Protein AF-A0A1Y1JZK0-F1 (afdb_monomer_lite)

pLDDT: mean 84.4, std 17.14, range [18.91, 97.0]

Radius of gyration: 18.71 Å; chains: 1; bounding box: 48×44×47 Å

Organism: Photinus pyralis (NCBI:txid7054)

Structure (mmCIF, N/CA/C/O backbone):
data_AF-A0A1Y1JZK0-F1
#
_entry.id   AF-A0A1Y1JZK0-F1
#
loop_
_atom_site.group_PDB
_atom_site.id
_atom_site.type_symbol
_atom_site.label_atom_id
_atom_site.label_alt_id
_atom_site.label_comp_id
_atom_site.label_asym_id
_atom_site.label_entity_id
_atom_site.label_seq_id
_atom_site.pdbx_PDB_ins_code
_atom_site.Cartn_x
_atom_site.Cartn_y
_atom_site.Cartn_z
_atom_site.occupancy
_atom_site.B_iso_or_equiv
_atom_site.auth_seq_id
_atom_site.auth_comp_id
_atom_site.auth_asym_id
_atom_site.auth_atom_id
_atom_site.pdbx_PDB_model_num
ATOM 1 N N . PHE A 1 1 ? 11.845 0.148 -4.543 1.00 76.25 1 PHE A N 1
ATOM 2 C CA . PHE A 1 1 ? 12.096 -1.305 -4.451 1.00 76.25 1 PHE A CA 1
ATOM 3 C C . PHE A 1 1 ? 10.910 -2.129 -4.949 1.00 76.25 1 PHE A C 1
ATOM 5 O O . PHE A 1 1 ? 11.073 -3.327 -5.112 1.00 76.25 1 PHE A O 1
ATOM 12 N N . VAL A 1 2 ? 9.785 -1.501 -5.311 1.00 90.44 2 VAL A N 1
ATOM 13 C CA . VAL A 1 2 ? 8.654 -2.137 -6.002 1.00 90.44 2 VAL A CA 1
ATOM 14 C C . VAL A 1 2 ? 8.219 -1.228 -7.158 1.00 90.44 2 VAL A C 1
ATOM 16 O O . VAL A 1 2 ? 8.385 -0.010 -7.043 1.00 90.44 2 VAL A O 1
ATOM 19 N N . ILE A 1 3 ? 7.723 -1.803 -8.253 1.00 91.50 3 ILE A N 1
ATOM 20 C CA . ILE A 1 3 ? 6.931 -1.103 -9.279 1.00 91.50 3 ILE A CA 1
ATOM 21 C C . ILE A 1 3 ? 5.457 -1.352 -8.970 1.00 91.50 3 ILE A C 1
ATOM 23 O O . ILE A 1 3 ? 5.087 -2.492 -8.696 1.00 91.50 3 ILE A O 1
ATOM 27 N N . TYR A 1 4 ? 4.630 -0.310 -9.013 1.00 92.75 4 TYR A N 1
ATOM 28 C CA . TYR A 1 4 ? 3.180 -0.468 -8.968 1.00 92.75 4 TYR A CA 1
ATOM 29 C C . TYR A 1 4 ? 2.629 -0.348 -10.386 1.00 92.75 4 TYR A C 1
ATOM 31 O O . TYR A 1 4 ? 2.830 0.684 -11.021 1.00 92.75 4 TYR A O 1
ATOM 39 N N . ASP A 1 5 ? 1.981 -1.403 -10.872 1.00 92.69 5 ASP A N 1
ATOM 40 C CA . ASP A 1 5 ? 1.366 -1.466 -12.202 1.00 92.69 5 ASP A CA 1
ATOM 41 C C . ASP A 1 5 ? -0.038 -2.094 -12.101 1.00 92.69 5 ASP A C 1
ATOM 43 O O . ASP A 1 5 ? -0.354 -2.782 -11.124 1.00 92.69 5 ASP A O 1
ATOM 47 N N . ASP A 1 6 ? -0.881 -1.842 -13.099 1.00 92.56 6 ASP A N 1
ATOM 48 C CA . ASP A 1 6 ? -2.230 -2.396 -13.239 1.00 92.56 6 ASP A CA 1
ATOM 49 C C . ASP A 1 6 ? -2.271 -3.670 -14.105 1.00 92.56 6 ASP A C 1
ATOM 51 O O . ASP A 1 6 ? -3.347 -4.157 -14.456 1.00 92.56 6 ASP A O 1
ATOM 55 N N . ASP A 1 7 ? -1.102 -4.245 -14.416 1.00 94.94 7 ASP A N 1
ATOM 56 C CA . ASP A 1 7 ? -0.980 -5.475 -15.197 1.00 94.94 7 ASP A CA 1
ATOM 57 C C . ASP A 1 7 ? -1.776 -6.634 -14.567 1.00 94.94 7 ASP A C 1
ATOM 59 O O . ASP A 1 7 ? -1.660 -6.942 -13.376 1.00 94.94 7 ASP A O 1
ATOM 63 N N . SER A 1 8 ? -2.535 -7.340 -15.408 1.00 95.94 8 SER A N 1
ATOM 64 C CA . SER A 1 8 ? -3.376 -8.483 -15.024 1.00 95.94 8 SER A CA 1
ATOM 65 C C . SER A 1 8 ? -2.648 -9.610 -14.273 1.00 95.94 8 SER A C 1
ATOM 67 O O . SER A 1 8 ? -3.285 -10.401 -13.580 1.00 95.94 8 SER A O 1
ATOM 69 N N . LYS A 1 9 ? -1.315 -9.705 -14.379 1.00 96.00 9 LYS A N 1
ATOM 70 C CA . LYS A 1 9 ? -0.494 -10.675 -13.637 1.00 96.00 9 LYS A CA 1
ATOM 71 C C . LYS A 1 9 ? -0.377 -10.347 -12.147 1.00 96.00 9 LYS A C 1
ATOM 73 O O . LYS A 1 9 ? -0.130 -11.255 -11.349 1.00 96.00 9 LYS A O 1
ATOM 78 N N . VAL A 1 10 ? -0.521 -9.071 -11.779 1.00 95.94 10 VAL A N 1
ATOM 79 C CA . VAL A 1 10 ? -0.380 -8.577 -10.399 1.00 95.94 10 VAL A CA 1
ATOM 80 C C . VAL A 1 10 ? -1.671 -7.986 -9.837 1.00 95.94 10 VAL A C 1
ATOM 82 O O . VAL A 1 10 ? -1.823 -7.953 -8.615 1.00 95.94 10 VAL A O 1
ATOM 85 N N . LEU A 1 11 ? -2.602 -7.568 -10.698 1.00 96.50 11 LEU A N 1
ATOM 86 C CA . LEU A 1 11 ? -3.903 -7.023 -10.329 1.00 96.50 11 LEU A CA 1
ATOM 87 C C . LEU A 1 11 ? -5.015 -7.683 -11.143 1.00 96.50 11 LEU A C 1
ATOM 89 O O . LEU A 1 11 ? -5.137 -7.453 -12.341 1.00 96.50 11 LEU A O 1
ATOM 93 N N . TYR A 1 12 ? -5.861 -8.478 -10.499 1.00 97.00 12 TYR A N 1
ATOM 94 C CA . TYR A 1 12 ? -6.975 -9.131 -11.187 1.00 97.00 12 TYR A CA 1
ATOM 95 C C . TYR A 1 12 ? -8.127 -9.430 -10.238 1.00 97.00 12 TYR A C 1
ATOM 97 O O . TYR A 1 12 ? -7.959 -9.478 -9.020 1.00 97.00 12 TYR A O 1
ATOM 105 N N . THR A 1 13 ? -9.311 -9.642 -10.799 1.00 96.56 13 THR A N 1
ATOM 106 C CA . THR A 1 13 ? -10.464 -10.148 -10.057 1.00 96.56 13 THR A CA 1
ATOM 107 C C . THR A 1 13 ? -10.661 -11.630 -10.345 1.00 96.56 13 THR A C 1
ATOM 109 O O . THR A 1 13 ? -10.523 -12.087 -11.478 1.00 96.56 13 THR A O 1
ATOM 112 N N . GLU A 1 14 ? -10.986 -12.392 -9.308 1.00 96.06 14 GLU A N 1
ATOM 113 C CA . GLU A 1 14 ? -11.377 -13.795 -9.410 1.00 96.06 14 GLU A CA 1
ATOM 114 C C . GLU A 1 14 ? -12.646 -13.989 -8.570 1.00 96.06 14 GLU A C 1
ATOM 116 O O . GLU A 1 14 ? -12.649 -13.817 -7.348 1.00 96.06 14 GLU A O 1
ATOM 121 N N . GLY A 1 15 ? -13.768 -14.260 -9.243 1.00 95.25 15 GLY A N 1
ATOM 122 C CA . GLY A 1 15 ? -15.089 -14.215 -8.613 1.00 95.25 15 GLY A CA 1
ATOM 123 C C . GLY A 1 15 ? -15.391 -12.832 -8.021 1.00 95.25 15 GLY A C 1
ATOM 124 O O . GLY A 1 15 ? -15.291 -11.819 -8.708 1.00 95.25 15 GLY A O 1
ATOM 125 N N . GLU A 1 16 ? -15.747 -12.792 -6.736 1.00 94.12 16 GLU A N 1
ATOM 126 C CA . GLU A 1 16 ? -16.028 -11.555 -5.984 1.00 94.12 16 GLU A CA 1
ATOM 127 C C . GLU A 1 16 ? -14.787 -10.974 -5.282 1.00 94.12 16 GLU A C 1
ATOM 129 O O . GLU A 1 16 ? -14.898 -10.048 -4.478 1.00 94.12 16 GLU A O 1
ATOM 134 N N . THR A 1 17 ? -13.598 -11.531 -5.536 1.00 94.31 17 THR A N 1
ATOM 135 C CA . THR A 1 17 ? -12.366 -11.142 -4.840 1.00 94.31 17 THR A CA 1
ATOM 136 C C . THR A 1 17 ? -11.437 -10.377 -5.768 1.00 94.31 17 THR A C 1
ATOM 138 O O . THR A 1 17 ? -11.173 -10.787 -6.896 1.00 94.31 17 THR A O 1
ATOM 141 N N . LEU A 1 18 ? -10.911 -9.260 -5.271 1.00 95.50 18 LEU A N 1
ATOM 142 C CA . LEU A 1 18 ? -9.832 -8.518 -5.905 1.00 95.50 18 LEU A CA 1
ATOM 143 C C . LEU A 1 18 ? -8.489 -9.012 -5.368 1.00 95.50 18 LEU A C 1
ATOM 145 O O . LEU A 1 18 ? -8.256 -9.011 -4.158 1.00 95.50 18 LEU A O 1
ATOM 149 N N . HIS A 1 19 ? -7.601 -9.405 -6.269 1.00 95.75 19 HIS A N 1
ATOM 150 C CA . HIS A 1 19 ? -6.281 -9.920 -5.954 1.00 95.75 19 HIS A CA 1
ATOM 151 C C . HIS A 1 19 ? -5.213 -8.888 -6.301 1.00 95.75 19 HIS A C 1
ATOM 153 O O . HIS A 1 19 ? -5.092 -8.463 -7.447 1.00 95.75 19 HIS A O 1
ATOM 159 N N . ILE A 1 20 ? -4.409 -8.535 -5.297 1.00 95.19 20 ILE A N 1
ATOM 160 C CA . ILE A 1 20 ? -3.126 -7.854 -5.469 1.00 95.19 20 ILE A CA 1
ATOM 161 C C . ILE A 1 20 ? -2.049 -8.888 -5.164 1.00 95.19 20 ILE A C 1
ATOM 163 O O . ILE A 1 20 ? -1.873 -9.293 -4.012 1.00 95.19 20 ILE A O 1
ATOM 167 N N . ARG A 1 21 ? -1.353 -9.350 -6.201 1.00 93.81 21 ARG A N 1
ATOM 168 C CA . ARG A 1 21 ? -0.362 -10.421 -6.110 1.00 93.81 21 ARG A CA 1
ATOM 169 C C . ARG A 1 21 ? 1.000 -9.912 -6.578 1.00 93.81 21 ARG A C 1
ATOM 171 O O . ARG A 1 21 ? 1.222 -9.835 -7.781 1.00 93.81 21 ARG A O 1
ATOM 178 N N . PRO A 1 22 ? 1.926 -9.592 -5.658 1.00 93.19 22 PRO A N 1
ATOM 179 C CA . PRO A 1 22 ? 3.293 -9.254 -6.030 1.00 93.19 22 PRO A CA 1
ATOM 180 C C . PRO A 1 22 ? 3.951 -10.399 -6.811 1.00 93.19 22 PRO A C 1
ATOM 182 O O . PRO A 1 22 ? 3.785 -11.569 -6.459 1.00 93.19 22 PRO A O 1
ATOM 185 N N . GLN A 1 23 ? 4.696 -10.054 -7.854 1.00 94.56 23 GLN A N 1
ATOM 186 C CA . GLN A 1 23 ? 5.432 -10.975 -8.720 1.00 94.56 23 GLN A CA 1
ATOM 187 C C . GLN A 1 23 ? 6.833 -10.432 -8.986 1.00 94.56 23 GLN A C 1
ATOM 189 O O . GLN A 1 23 ? 7.096 -9.240 -8.793 1.00 94.56 23 GLN A O 1
ATOM 194 N N . LEU A 1 24 ? 7.739 -11.285 -9.464 1.00 94.62 24 LEU A N 1
ATOM 195 C CA . LEU A 1 24 ? 9.016 -10.796 -9.969 1.00 94.62 24 LEU A CA 1
ATOM 196 C C . LEU A 1 24 ? 8.769 -9.922 -11.201 1.00 94.62 24 LEU A C 1
ATOM 198 O O . LEU A 1 24 ? 7.971 -10.252 -12.077 1.00 94.62 24 LEU A O 1
ATOM 202 N N . THR A 1 25 ? 9.487 -8.809 -11.295 1.00 94.88 25 THR A N 1
ATOM 203 C CA . THR A 1 25 ? 9.410 -7.893 -12.443 1.00 94.88 25 THR A CA 1
ATOM 204 C C . THR A 1 25 ? 9.744 -8.605 -13.754 1.00 94.88 25 THR A C 1
ATOM 206 O O . THR A 1 25 ? 9.179 -8.282 -14.796 1.00 94.88 25 THR A O 1
ATOM 209 N N . GLU A 1 26 ? 10.603 -9.625 -13.718 1.00 95.31 26 GLU A N 1
ATOM 210 C CA . GLU A 1 26 ? 10.906 -10.456 -14.886 1.00 95.31 26 GLU A CA 1
ATOM 211 C C . GLU A 1 26 ? 9.723 -11.320 -15.347 1.00 95.31 26 GLU A C 1
ATOM 213 O O . GLU A 1 26 ? 9.576 -11.560 -16.544 1.00 95.31 26 GLU A O 1
ATOM 218 N N . ASP A 1 27 ? 8.833 -11.727 -14.441 1.00 95.88 27 ASP A N 1
ATOM 219 C CA . ASP A 1 27 ? 7.622 -12.479 -14.795 1.00 95.88 27 ASP A CA 1
ATOM 220 C C . ASP A 1 27 ? 6.557 -11.562 -15.419 1.00 95.88 27 ASP A C 1
ATOM 222 O O . ASP A 1 27 ? 5.745 -11.990 -16.250 1.00 95.88 27 ASP A O 1
ATOM 226 N N . VAL A 1 28 ? 6.576 -10.274 -15.059 1.00 95.38 28 VAL A N 1
ATOM 227 C CA . VAL A 1 28 ? 5.656 -9.261 -15.592 1.00 95.38 28 VAL A CA 1
ATOM 228 C C . VAL A 1 28 ? 6.144 -8.721 -16.936 1.00 95.38 28 VAL A C 1
ATOM 230 O O . VAL A 1 28 ? 5.457 -8.900 -17.942 1.00 95.38 28 VAL A O 1
ATOM 233 N N . TYR A 1 29 ? 7.349 -8.151 -16.978 1.00 94.31 29 TYR A N 1
ATOM 234 C CA . TYR A 1 29 ? 7.900 -7.453 -18.148 1.00 94.31 29 TYR A CA 1
ATOM 235 C C . TYR A 1 29 ? 8.849 -8.303 -19.008 1.00 94.31 29 TYR A C 1
ATOM 237 O O . TYR A 1 29 ? 9.354 -7.828 -20.025 1.00 94.31 29 TYR A O 1
ATOM 245 N N . GLY A 1 30 ? 9.093 -9.557 -18.626 1.00 94.50 30 GLY A N 1
ATOM 246 C CA . GLY A 1 30 ? 9.981 -10.477 -19.331 1.00 94.50 30 GLY A CA 1
ATOM 247 C C . GLY A 1 30 ? 11.387 -10.551 -18.734 1.00 94.50 30 GLY A C 1
ATOM 248 O O . GLY A 1 30 ? 11.829 -9.684 -17.981 1.00 94.50 30 GLY A O 1
ATOM 249 N N . ARG A 1 31 ? 12.103 -11.621 -19.090 1.00 94.12 31 ARG A N 1
ATOM 250 C CA . ARG A 1 31 ? 13.464 -11.900 -18.614 1.00 94.12 31 ARG A CA 1
ATOM 251 C C . ARG A 1 31 ? 14.408 -10.733 -18.905 1.00 94.12 31 ARG A C 1
ATOM 253 O O . ARG A 1 31 ? 14.343 -10.155 -19.990 1.00 94.12 31 ARG A O 1
ATOM 260 N N . ASP A 1 32 ? 15.319 -10.455 -17.974 1.00 90.94 32 ASP A N 1
ATOM 261 C CA . ASP A 1 32 ? 16.317 -9.383 -18.058 1.00 90.94 32 ASP A CA 1
ATOM 262 C C . ASP A 1 32 ? 15.715 -7.960 -18.031 1.00 90.94 32 ASP A C 1
ATOM 264 O O . ASP A 1 32 ? 16.422 -6.972 -18.226 1.00 90.94 32 ASP A O 1
ATOM 268 N N . SER A 1 33 ? 14.417 -7.816 -17.728 1.00 92.12 33 SER A N 1
ATOM 269 C CA . SER A 1 33 ? 13.763 -6.505 -17.581 1.00 92.12 33 SER A CA 1
ATOM 270 C C . SER A 1 33 ? 14.389 -5.655 -16.476 1.00 92.12 33 SER A C 1
ATOM 272 O O . SER A 1 33 ? 14.449 -4.435 -16.604 1.00 92.12 33 SER A O 1
ATOM 274 N N . ILE A 1 34 ? 14.939 -6.284 -15.432 1.00 91.88 34 ILE A N 1
ATOM 275 C CA . ILE A 1 34 ? 15.577 -5.576 -14.316 1.00 91.88 34 ILE A CA 1
ATOM 276 C C . ILE A 1 34 ? 16.832 -4.782 -14.737 1.00 91.88 34 ILE A C 1
ATOM 278 O O . ILE A 1 34 ? 17.191 -3.795 -14.088 1.00 91.88 34 ILE A O 1
ATOM 282 N N . ASN A 1 35 ? 17.475 -5.195 -15.838 1.00 91.38 35 ASN A N 1
ATOM 283 C CA . ASN A 1 35 ? 18.686 -4.585 -16.397 1.00 91.38 35 ASN A CA 1
ATOM 284 C C . ASN A 1 35 ? 18.404 -3.714 -17.627 1.00 91.38 35 ASN A C 1
ATOM 286 O O . ASN A 1 35 ? 19.340 -3.192 -18.237 1.00 91.38 35 ASN A O 1
ATOM 290 N N . ARG A 1 36 ? 17.133 -3.525 -17.996 1.00 91.31 36 ARG A N 1
ATOM 291 C CA . ARG A 1 36 ? 16.721 -2.696 -19.135 1.00 91.31 36 ARG A CA 1
ATOM 292 C C . ARG A 1 36 ? 15.992 -1.452 -18.668 1.00 91.31 36 ARG A C 1
ATOM 294 O O . ARG A 1 36 ? 15.493 -1.384 -17.551 1.00 91.31 36 ARG A O 1
ATOM 301 N N . GLU A 1 37 ? 15.973 -0.439 -19.524 1.00 92.50 37 GLU A N 1
ATOM 302 C CA . GLU A 1 37 ? 15.171 0.752 -19.271 1.00 92.50 37 GLU A CA 1
ATOM 303 C C . GLU A 1 37 ? 13.684 0.383 -19.234 1.00 92.50 37 GLU A C 1
ATOM 305 O O . GLU A 1 37 ? 13.174 -0.244 -20.162 1.00 92.50 37 GLU A O 1
ATOM 310 N N . LEU A 1 38 ? 13.012 0.779 -18.153 1.00 91.94 38 LEU A N 1
ATOM 311 C CA . LEU A 1 38 ? 11.564 0.709 -18.013 1.00 91.94 38 LEU A CA 1
ATOM 312 C C . LEU A 1 38 ? 10.998 2.121 -18.143 1.00 91.94 38 LEU A C 1
ATOM 314 O O . LEU A 1 38 ? 11.360 2.999 -17.360 1.00 91.94 38 LEU A O 1
ATOM 318 N N . ASP A 1 39 ? 10.101 2.321 -19.103 1.00 92.38 39 ASP A N 1
ATOM 319 C CA . ASP A 1 39 ? 9.363 3.567 -19.301 1.00 92.38 39 ASP A CA 1
ATOM 320 C C . ASP A 1 39 ? 7.862 3.255 -19.352 1.00 92.38 39 ASP A C 1
ATOM 322 O O . ASP A 1 39 ? 7.380 2.578 -20.264 1.00 92.38 39 ASP A O 1
ATOM 326 N N . LEU A 1 40 ? 7.127 3.722 -18.340 1.00 90.44 40 LEU A N 1
ATOM 327 C CA . LEU A 1 40 ? 5.674 3.557 -18.243 1.00 90.44 40 LEU A CA 1
ATOM 328 C C . LEU A 1 40 ? 4.905 4.585 -19.094 1.00 90.44 40 LEU A C 1
ATOM 330 O O . LEU A 1 40 ? 3.697 4.434 -19.299 1.00 90.44 40 LEU A O 1
ATOM 334 N N . ASN A 1 41 ? 5.597 5.602 -19.617 1.00 88.56 41 ASN A N 1
ATOM 335 C CA . ASN A 1 41 ? 5.085 6.641 -20.503 1.00 88.56 41 ASN A CA 1
ATOM 336 C C . ASN A 1 41 ? 3.744 7.226 -20.002 1.00 88.56 41 ASN A C 1
ATOM 338 O O . ASN A 1 41 ? 3.614 7.555 -18.822 1.00 88.56 41 ASN A O 1
ATOM 342 N N . THR A 1 42 ? 2.732 7.338 -20.868 1.00 87.44 42 THR A N 1
ATOM 343 C CA . THR A 1 42 ? 1.417 7.919 -20.553 1.00 87.44 42 THR A CA 1
ATOM 344 C C . THR A 1 42 ? 0.553 7.071 -19.621 1.00 87.44 42 THR A C 1
ATOM 346 O O . THR A 1 42 ? -0.488 7.553 -19.183 1.00 87.44 42 THR A O 1
ATOM 349 N N . ARG A 1 43 ? 0.947 5.827 -19.310 1.00 89.75 43 ARG A N 1
ATOM 350 C CA . ARG A 1 43 ? 0.237 4.983 -18.331 1.00 89.75 43 ARG A CA 1
ATOM 351 C C . ARG A 1 43 ? 0.627 5.303 -16.891 1.00 89.75 43 ARG A C 1
ATOM 353 O O . ARG A 1 43 ? -0.075 4.918 -15.965 1.00 89.75 43 ARG A O 1
ATOM 360 N N . CYS A 1 44 ? 1.746 5.994 -16.694 1.00 90.44 44 CYS A N 1
ATOM 361 C CA . CYS A 1 44 ? 2.200 6.372 -15.370 1.00 90.44 44 CYS A CA 1
ATOM 362 C C . CYS A 1 44 ? 1.273 7.419 -14.741 1.00 90.44 44 CYS A C 1
AT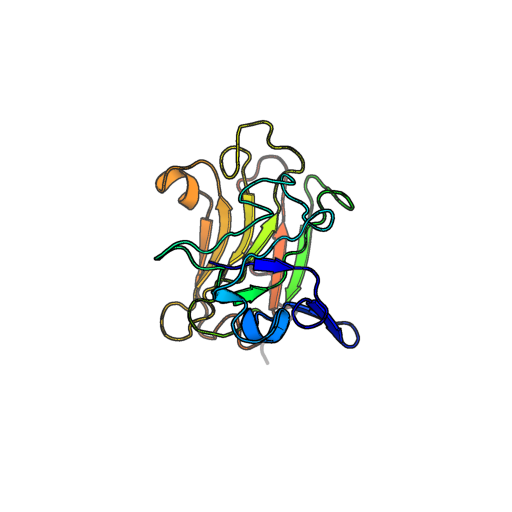OM 364 O O . CYS A 1 44 ? 0.992 8.450 -15.347 1.00 90.44 44 CYS A O 1
ATOM 366 N N . THR A 1 45 ? 0.863 7.187 -13.496 1.00 87.69 45 THR A N 1
ATOM 367 C CA . THR A 1 45 ? 0.058 8.139 -12.712 1.00 87.69 45 THR A CA 1
ATOM 368 C C . THR A 1 45 ? 0.903 9.176 -11.963 1.00 87.69 45 THR A C 1
ATOM 370 O O . THR A 1 45 ? 0.347 10.045 -11.297 1.00 87.69 45 THR A O 1
ATOM 373 N N . GLY A 1 46 ? 2.233 9.060 -12.020 1.00 86.62 46 GLY A N 1
ATOM 374 C CA . GLY A 1 46 ? 3.183 10.023 -11.460 1.00 86.62 46 GLY A CA 1
ATOM 375 C C . GLY A 1 46 ? 3.577 11.114 -12.457 1.00 86.62 46 GLY A C 1
ATOM 376 O O . GLY A 1 46 ? 2.945 11.309 -13.498 1.00 86.62 46 GLY A O 1
ATOM 377 N N . LEU A 1 47 ? 4.665 11.823 -12.164 1.00 88.31 47 LEU A N 1
ATOM 378 C CA . LEU A 1 47 ? 5.190 12.850 -13.058 1.00 88.31 47 LEU A CA 1
ATOM 379 C C . LEU A 1 47 ? 5.834 12.211 -14.300 1.00 88.31 47 LEU A C 1
ATOM 381 O O . LEU A 1 47 ? 6.921 11.631 -14.232 1.00 88.31 47 LEU A O 1
ATOM 385 N N . VAL A 1 48 ? 5.178 12.339 -15.455 1.00 90.25 48 VAL A N 1
ATOM 386 C CA . VAL A 1 48 ? 5.668 11.828 -16.747 1.00 90.25 48 VAL A CA 1
ATOM 387 C C . VAL A 1 48 ? 7.068 12.383 -17.057 1.00 90.25 48 VAL A C 1
ATOM 389 O O . VAL A 1 48 ? 7.380 13.525 -16.727 1.00 90.25 48 VAL A O 1
ATOM 392 N N . GLN A 1 49 ? 7.928 11.566 -17.679 1.00 87.75 49 GLN A N 1
ATOM 393 C CA . GLN A 1 49 ? 9.347 11.872 -17.951 1.00 87.75 49 GLN A CA 1
ATOM 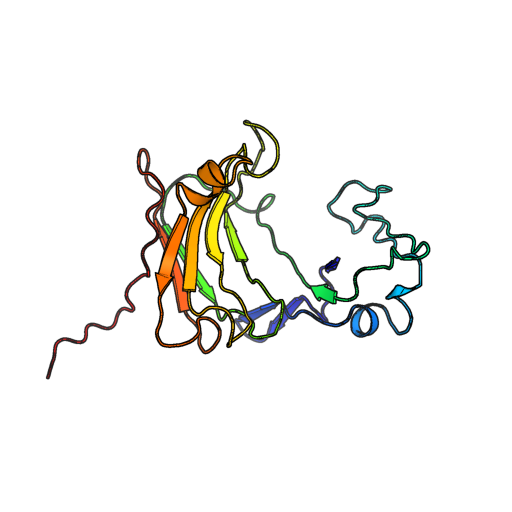394 C C . GLN A 1 49 ? 10.227 12.100 -16.705 1.00 87.75 49 GLN A C 1
ATOM 396 O O . GLN A 1 49 ? 11.358 12.572 -16.821 1.00 87.75 49 GLN A O 1
ATOM 401 N N . SER A 1 50 ? 9.756 11.727 -15.513 1.00 90.31 50 SER A N 1
ATOM 402 C CA . SER A 1 50 ? 10.545 11.765 -14.278 1.00 90.31 50 SER A CA 1
ATOM 403 C C . SER A 1 50 ? 11.001 10.362 -13.832 1.00 90.31 50 SER A C 1
ATOM 405 O O . SER A 1 50 ? 10.513 9.355 -14.358 1.00 90.31 50 SER A O 1
ATOM 407 N N . PRO A 1 51 ? 11.886 10.261 -12.817 1.00 87.44 51 PRO A N 1
ATOM 408 C CA . PRO A 1 51 ? 12.274 8.988 -12.198 1.00 87.44 51 PRO A CA 1
ATOM 409 C C . PRO A 1 51 ? 11.124 8.166 -11.585 1.00 87.44 51 PRO A C 1
ATOM 411 O O . PRO A 1 51 ? 11.344 7.011 -11.205 1.00 87.44 51 PRO A O 1
ATOM 414 N N . GLU A 1 52 ? 9.930 8.754 -11.448 1.00 87.69 52 GLU A N 1
ATOM 415 C CA . GLU A 1 52 ? 8.708 8.062 -11.020 1.00 87.69 52 GLU A CA 1
ATOM 416 C C . GLU A 1 52 ? 8.165 7.138 -12.116 1.00 87.69 52 GLU A C 1
ATOM 418 O O . GLU A 1 52 ? 7.661 6.060 -11.813 1.00 87.69 52 GLU A O 1
ATOM 423 N N . CYS A 1 53 ? 8.317 7.538 -13.382 1.00 91.19 53 CYS A N 1
ATOM 424 C CA . CYS A 1 53 ? 7.753 6.844 -14.541 1.00 91.19 53 CYS A CA 1
ATOM 425 C C . CYS A 1 53 ? 8.812 6.174 -15.420 1.00 91.19 53 CYS A C 1
ATOM 427 O O . CYS A 1 53 ? 8.501 5.232 -16.148 1.00 91.19 53 CYS A O 1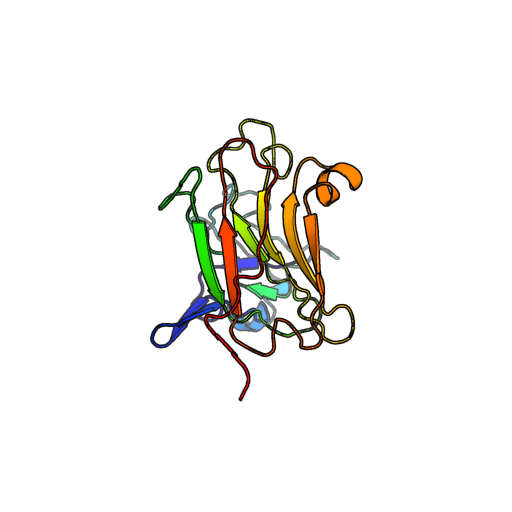
ATOM 429 N N . ILE A 1 54 ? 10.054 6.662 -15.352 1.00 91.62 54 ILE A N 1
ATOM 430 C CA . ILE A 1 54 ? 11.186 6.147 -16.116 1.00 91.62 54 ILE A CA 1
ATOM 431 C C . ILE A 1 54 ? 12.255 5.658 -15.153 1.00 91.62 54 ILE A C 1
ATOM 433 O O . ILE A 1 54 ? 12.773 6.405 -14.319 1.00 91.62 54 ILE A O 1
ATOM 437 N N . ARG A 1 55 ? 12.663 4.404 -15.317 1.00 90.25 55 ARG A N 1
ATOM 438 C CA . ARG A 1 55 ? 13.795 3.833 -14.603 1.00 90.25 55 ARG A CA 1
ATOM 439 C C . ARG A 1 55 ? 14.837 3.334 -15.588 1.00 90.25 55 ARG A C 1
ATOM 441 O O . ARG A 1 55 ? 14.671 2.296 -16.220 1.00 90.25 55 ARG A O 1
ATOM 448 N N . LYS A 1 56 ? 15.951 4.064 -15.663 1.00 89.88 56 LYS A N 1
ATOM 449 C CA . LYS A 1 56 ? 17.139 3.653 -16.416 1.00 89.88 56 LYS A CA 1
ATOM 450 C C . LYS A 1 56 ? 18.111 2.939 -15.484 1.00 89.88 56 LYS A C 1
ATOM 452 O O . LYS A 1 56 ? 18.566 3.564 -14.519 1.00 89.88 56 LYS A O 1
ATOM 457 N N . PRO A 1 57 ? 18.434 1.665 -15.735 1.00 86.75 57 PRO A N 1
ATOM 458 C CA . PRO A 1 57 ? 19.389 0.960 -14.912 1.00 86.75 57 PRO A CA 1
ATOM 459 C C . PRO A 1 57 ? 20.787 1.558 -15.094 1.00 86.75 57 PRO A C 1
ATOM 461 O O . PRO A 1 57 ? 21.242 1.793 -16.214 1.00 86.75 57 PRO A O 1
ATOM 464 N N . ARG A 1 58 ? 21.476 1.835 -13.985 1.00 87.38 58 ARG A N 1
ATOM 465 C CA . ARG A 1 58 ? 22.837 2.380 -13.985 1.00 87.38 58 ARG A CA 1
ATOM 466 C C . ARG A 1 58 ? 23.642 1.814 -12.822 1.00 87.38 58 ARG A C 1
ATOM 468 O O . ARG A 1 58 ? 23.416 2.181 -11.671 1.00 87.38 58 ARG A O 1
ATOM 475 N N . ALA A 1 59 ? 24.630 0.980 -13.143 1.00 84.06 59 ALA A N 1
ATOM 476 C CA . ALA A 1 59 ? 25.470 0.287 -12.168 1.00 84.06 59 ALA A CA 1
ATOM 477 C C . ALA A 1 59 ? 24.623 -0.457 -11.115 1.00 84.06 59 ALA A C 1
ATOM 479 O O . ALA A 1 59 ? 23.973 -1.443 -11.435 1.00 84.06 59 ALA A O 1
ATOM 480 N N . TRP A 1 60 ? 24.606 0.029 -9.877 1.00 79.12 60 TRP A N 1
ATOM 481 C CA . TRP A 1 60 ? 23.879 -0.547 -8.743 1.00 79.12 60 TRP A CA 1
ATOM 482 C C . TRP A 1 60 ? 22.404 -0.117 -8.675 1.00 79.12 60 TRP A C 1
ATOM 484 O O . TRP A 1 60 ? 21.627 -0.680 -7.907 1.00 79.12 60 TRP A O 1
ATOM 494 N N . HIS A 1 61 ? 21.990 0.860 -9.484 1.00 81.19 61 HIS A N 1
ATOM 495 C CA . HIS A 1 61 ? 20.593 1.254 -9.611 1.00 81.19 61 HIS A CA 1
ATOM 496 C C . HIS A 1 61 ? 19.919 0.427 -10.697 1.00 81.19 61 HIS A C 1
ATOM 498 O O . HIS A 1 61 ? 19.902 0.844 -11.847 1.00 81.19 61 HIS A O 1
ATOM 504 N N . ILE A 1 62 ? 19.367 -0.728 -10.342 1.00 87.31 62 ILE A N 1
ATOM 505 C CA . ILE A 1 62 ? 18.551 -1.547 -11.249 1.00 87.31 62 ILE A CA 1
ATOM 506 C C . ILE A 1 62 ? 17.069 -1.148 -11.195 1.00 87.31 62 ILE A C 1
ATOM 508 O O . ILE A 1 62 ? 16.625 -0.417 -10.295 1.00 87.31 62 ILE A O 1
ATOM 512 N N . VAL A 1 63 ? 16.291 -1.620 -12.169 1.00 91.62 63 VAL A N 1
ATOM 513 C CA . VAL A 1 63 ? 14.827 -1.576 -12.091 1.00 91.62 63 VAL A CA 1
ATOM 514 C C . VAL A 1 63 ? 14.376 -2.447 -10.907 1.00 91.62 63 VAL A C 1
ATOM 516 O O . VAL A 1 63 ? 14.984 -3.493 -10.667 1.00 91.62 63 VAL A O 1
ATOM 519 N N . PRO A 1 64 ? 13.368 -2.025 -10.112 1.00 91.56 64 PRO A N 1
ATOM 520 C CA . PRO A 1 64 ? 12.893 -2.822 -8.986 1.00 91.56 64 PRO A CA 1
ATOM 521 C C . PRO A 1 64 ? 12.586 -4.266 -9.385 1.00 91.56 64 PRO A C 1
ATOM 523 O O . PRO A 1 64 ? 11.949 -4.500 -10.406 1.00 91.56 64 PRO A O 1
ATOM 526 N N . SER A 1 65 ? 13.021 -5.226 -8.570 1.00 92.56 65 SER A N 1
ATOM 527 C CA . SER A 1 65 ? 12.899 -6.661 -8.860 1.00 92.56 65 SER A CA 1
ATOM 528 C C . SER A 1 65 ? 11.501 -7.230 -8.624 1.00 92.56 65 SER A C 1
ATOM 530 O O . SER A 1 65 ? 11.222 -8.342 -9.063 1.00 92.56 65 SER A O 1
ATOM 532 N N . VAL A 1 66 ? 10.631 -6.479 -7.948 1.00 93.56 66 VAL A N 1
ATOM 533 C CA . VAL A 1 66 ? 9.249 -6.866 -7.663 1.00 93.56 66 VAL A CA 1
ATOM 534 C C . VAL A 1 66 ? 8.298 -5.862 -8.297 1.00 93.56 66 VAL A C 1
ATOM 536 O O . VAL A 1 66 ? 8.473 -4.648 -8.160 1.00 93.56 66 VAL A O 1
ATOM 539 N N . THR A 1 67 ? 7.262 -6.383 -8.942 1.00 94.44 67 THR A N 1
ATOM 540 C CA . THR A 1 67 ? 6.110 -5.624 -9.422 1.00 94.44 67 THR A CA 1
ATOM 541 C C . THR A 1 67 ? 4.882 -6.047 -8.621 1.00 94.44 67 THR A C 1
ATOM 543 O O . THR A 1 67 ? 4.665 -7.232 -8.373 1.00 94.44 67 THR A O 1
ATOM 546 N N . ALA A 1 68 ? 4.100 -5.079 -8.167 1.00 94.69 68 ALA A N 1
ATOM 547 C CA . ALA A 1 68 ? 2.864 -5.272 -7.421 1.00 94.69 68 ALA A CA 1
ATOM 548 C C . ALA A 1 68 ? 1.810 -4.286 -7.936 1.00 94.69 68 ALA A C 1
ATOM 550 O O . ALA A 1 68 ? 2.054 -3.560 -8.894 1.00 94.69 68 ALA A O 1
ATOM 551 N N . ALA A 1 69 ? 0.657 -4.229 -7.277 1.00 93.81 69 ALA A N 1
ATOM 552 C CA . ALA A 1 69 ? -0.377 -3.254 -7.585 1.00 93.81 69 ALA A CA 1
ATOM 553 C C . ALA A 1 69 ? -0.660 -2.357 -6.380 1.00 93.81 69 ALA A C 1
ATOM 555 O O . ALA A 1 69 ? -0.543 -2.778 -5.227 1.00 93.81 69 ALA A O 1
ATOM 556 N N . GLN A 1 70 ? -1.050 -1.118 -6.660 1.00 92.56 70 GLN A N 1
ATOM 557 C CA . GLN A 1 70 ? -1.569 -0.176 -5.678 1.00 92.56 70 GLN A CA 1
ATOM 558 C C . GLN A 1 70 ? -2.848 0.431 -6.239 1.00 92.56 70 GLN A C 1
ATOM 560 O O . GLN A 1 70 ? -2.896 0.836 -7.395 1.00 92.56 70 GLN A O 1
ATOM 565 N N . ILE A 1 71 ? -3.880 0.500 -5.405 1.00 92.25 71 ILE A N 1
ATOM 566 C CA . ILE A 1 71 ? -5.185 1.026 -5.792 1.00 92.25 71 ILE A CA 1
ATOM 567 C C . ILE A 1 71 ? -5.464 2.255 -4.947 1.00 92.25 71 ILE A C 1
ATOM 569 O O . ILE A 1 71 ? -5.287 2.235 -3.729 1.00 92.25 71 ILE A O 1
ATOM 573 N N . SER A 1 72 ? -5.912 3.317 -5.605 1.00 90.25 72 SER A N 1
ATOM 574 C CA . SER A 1 72 ? -6.307 4.564 -4.968 1.00 90.25 72 SER A CA 1
ATOM 575 C C . SER A 1 72 ? -7.703 4.957 -5.423 1.00 90.25 72 SER A C 1
ATOM 577 O O . SER A 1 72 ? -8.060 4.788 -6.587 1.00 90.25 72 SER A O 1
ATOM 579 N N . THR A 1 73 ? -8.486 5.510 -4.501 1.00 90.00 73 THR A N 1
ATOM 580 C CA . THR A 1 73 ? -9.805 6.076 -4.796 1.00 90.00 73 THR A CA 1
ATOM 581 C C . THR A 1 73 ? -9.775 7.598 -4.886 1.00 90.00 73 THR A C 1
ATOM 583 O O . THR A 1 73 ? -10.832 8.214 -4.902 1.00 90.00 73 THR A O 1
ATOM 586 N N . VAL A 1 74 ? -8.598 8.232 -4.932 1.00 86.38 74 VAL A N 1
ATOM 587 C CA . VAL A 1 74 ? -8.457 9.702 -4.859 1.00 86.38 74 VAL A CA 1
ATOM 588 C C . VAL A 1 74 ? -9.330 10.456 -5.880 1.00 86.38 74 VAL A C 1
ATOM 590 O O . VAL A 1 74 ? -9.927 11.484 -5.545 1.00 86.38 74 VAL A O 1
ATOM 593 N N . GLU A 1 75 ? -9.493 9.886 -7.079 1.00 85.25 75 GLU A N 1
ATOM 594 C CA . GLU A 1 75 ? -10.327 10.437 -8.156 1.00 85.25 75 GLU A CA 1
ATOM 595 C C . GLU A 1 75 ? -11.789 9.963 -8.127 1.00 85.25 75 GLU A C 1
ATOM 597 O O . GLU A 1 75 ? -12.661 10.621 -8.690 1.00 85.25 75 GLU A O 1
ATOM 602 N N . SER A 1 76 ? -12.089 8.836 -7.477 1.00 89.69 76 SER A N 1
ATOM 603 C CA . SER A 1 76 ? -13.408 8.189 -7.547 1.00 89.69 76 SER A CA 1
ATOM 604 C C . SER A 1 76 ? -14.250 8.351 -6.283 1.00 89.69 76 SER A C 1
ATOM 606 O O . SER A 1 76 ? -15.474 8.435 -6.365 1.00 89.69 76 SER A O 1
ATOM 608 N N . PHE A 1 77 ? -13.622 8.404 -5.109 1.00 90.94 77 PHE A N 1
ATOM 609 C CA . PHE A 1 77 ? -14.310 8.464 -3.828 1.00 90.94 77 PHE A CA 1
ATOM 610 C C . PHE A 1 77 ? -13.450 9.111 -2.740 1.00 90.94 77 PHE A C 1
ATOM 612 O O . PHE A 1 77 ? -12.332 8.683 -2.444 1.00 90.94 77 PHE A O 1
ATOM 619 N N . SER A 1 78 ? -14.034 10.104 -2.075 1.00 88.88 78 SER A N 1
ATOM 620 C CA . SER A 1 78 ? -13.481 10.748 -0.888 1.00 88.88 78 SER A CA 1
ATOM 621 C C . SER A 1 78 ? -14.595 10.999 0.114 1.00 88.88 78 SER A C 1
ATOM 623 O O . SER A 1 78 ? -15.709 11.351 -0.273 1.00 88.88 78 SER A O 1
ATOM 625 N N . PHE A 1 79 ? -14.286 10.874 1.395 1.00 87.50 79 PHE A N 1
ATOM 626 C CA . PHE A 1 79 ? -15.248 11.052 2.472 1.00 87.50 79 PHE A CA 1
ATOM 627 C C . PHE A 1 79 ? -14.553 11.679 3.680 1.00 87.50 79 PHE A C 1
ATOM 629 O O . PHE A 1 79 ? -13.327 11.632 3.810 1.00 87.50 79 PHE A O 1
ATOM 636 N N . VAL A 1 80 ? -15.352 12.267 4.565 1.00 84.69 80 VAL A N 1
ATOM 637 C CA . VAL A 1 80 ? -14.893 12.813 5.840 1.00 84.69 80 VAL A CA 1
ATOM 638 C C . VAL A 1 80 ? -15.818 12.279 6.924 1.00 84.69 80 VAL A C 1
ATOM 640 O O . VAL A 1 80 ? -17.032 12.435 6.818 1.00 84.69 80 VAL A O 1
ATOM 643 N N . TYR A 1 81 ? -15.230 11.675 7.958 1.00 84.19 81 TYR A N 1
ATOM 644 C CA . TYR A 1 81 ? -15.923 10.985 9.053 1.00 84.19 81 TYR A CA 1
ATOM 645 C C . TYR A 1 81 ? -16.756 9.765 8.624 1.00 84.19 81 TYR A C 1
ATOM 647 O O . TYR A 1 81 ? -17.063 9.555 7.455 1.00 84.19 81 TYR A O 1
ATOM 655 N N . GLY A 1 82 ? -17.123 8.933 9.597 1.00 86.75 82 GLY A N 1
ATOM 656 C CA . GLY A 1 82 ? -17.916 7.723 9.391 1.00 86.75 82 GLY A CA 1
ATOM 657 C C . GLY A 1 82 ? -17.141 6.454 9.720 1.00 86.75 82 GLY A C 1
ATOM 658 O O . GLY A 1 82 ? -16.162 6.484 10.462 1.00 86.75 82 GLY A O 1
ATOM 659 N N . ALA A 1 83 ? -17.600 5.322 9.194 1.00 88.31 83 ALA A N 1
ATOM 660 C CA . ALA A 1 83 ? -16.966 4.028 9.408 1.00 88.31 83 ALA A CA 1
ATOM 661 C C . ALA A 1 83 ? -16.616 3.376 8.072 1.00 88.31 83 ALA A C 1
ATOM 663 O O . ALA A 1 83 ? -17.417 3.399 7.141 1.00 88.31 83 ALA A O 1
ATOM 664 N N . ILE A 1 84 ? -15.432 2.775 8.013 1.00 89.44 84 ILE A N 1
ATOM 665 C CA . ILE A 1 84 ? -15.002 1.934 6.898 1.00 89.44 84 ILE A CA 1
ATOM 666 C C . ILE A 1 84 ? -14.717 0.548 7.426 1.00 89.44 84 ILE A C 1
ATOM 668 O O . ILE A 1 84 ? -14.058 0.400 8.454 1.00 89.44 84 ILE A O 1
ATOM 672 N N . GLU A 1 85 ? -15.178 -0.447 6.680 1.00 94.00 85 GLU A N 1
ATOM 673 C CA . GLU A 1 85 ? -14.854 -1.850 6.873 1.00 94.00 85 GLU A CA 1
ATOM 674 C C . GLU A 1 85 ? -14.241 -2.396 5.589 1.00 94.00 85 GLU A C 1
ATOM 676 O O . GLU A 1 85 ? -14.811 -2.260 4.508 1.00 94.00 85 GLU A O 1
ATOM 681 N N . VAL A 1 86 ? -13.077 -3.026 5.713 1.00 93.69 86 VAL A N 1
ATOM 682 C CA . VAL A 1 86 ? -12.403 -3.712 4.613 1.00 93.69 86 VAL A CA 1
ATOM 683 C C . VAL A 1 86 ? -12.229 -5.167 5.002 1.00 93.69 86 VAL A C 1
ATOM 685 O O . VAL A 1 86 ? -11.533 -5.478 5.968 1.00 93.69 86 VAL A O 1
ATOM 688 N N . LYS A 1 87 ? -12.856 -6.075 4.252 1.00 95.88 87 LYS A N 1
ATOM 689 C CA . LYS A 1 87 ? -12.623 -7.512 4.395 1.00 95.88 87 LYS A CA 1
ATOM 690 C C . LYS A 1 87 ? -11.469 -7.915 3.485 1.00 95.88 87 LYS A C 1
ATOM 692 O O . LYS A 1 87 ? -11.614 -7.876 2.269 1.00 95.88 87 LYS A O 1
ATOM 697 N N . ALA A 1 88 ? -10.343 -8.315 4.062 1.00 95.19 88 ALA A N 1
ATOM 698 C CA . ALA A 1 88 ? -9.161 -8.702 3.302 1.00 95.19 88 ALA A CA 1
ATOM 699 C C . ALA A 1 88 ? -8.395 -9.830 3.995 1.00 95.19 88 ALA A C 1
ATOM 701 O O . ALA A 1 88 ? -8.445 -9.978 5.215 1.00 95.19 88 ALA A O 1
ATOM 702 N N . LYS A 1 89 ? -7.673 -10.618 3.200 1.00 94.44 89 LYS A N 1
ATOM 703 C CA . LYS A 1 89 ? -6.613 -11.508 3.668 1.00 94.44 89 LYS A CA 1
ATOM 704 C C . LYS A 1 89 ? -5.291 -10.896 3.226 1.00 94.44 89 LYS A C 1
ATOM 706 O O . LYS A 1 89 ? -5.066 -10.733 2.028 1.00 94.44 89 LYS A O 1
ATOM 711 N N . LEU A 1 90 ? -4.439 -10.535 4.179 1.00 93.12 90 LEU A N 1
ATOM 712 C CA . LEU A 1 90 ? -3.149 -9.927 3.865 1.00 93.12 90 LEU A CA 1
ATOM 713 C C . LEU A 1 90 ? -2.194 -10.981 3.267 1.00 93.12 90 LEU A C 1
ATOM 715 O O . LEU A 1 90 ? -2.236 -12.143 3.679 1.00 93.12 90 LEU A O 1
ATOM 719 N N . PRO A 1 91 ? -1.344 -10.622 2.288 1.00 91.88 91 PRO A N 1
ATOM 720 C CA . PRO A 1 91 ? -0.389 -11.550 1.695 1.00 91.88 91 PRO A CA 1
ATOM 721 C C . PRO A 1 91 ? 0.682 -11.980 2.701 1.00 91.88 91 PRO A C 1
ATOM 723 O O . PRO A 1 91 ? 1.241 -11.167 3.436 1.00 91.88 91 PRO A O 1
ATOM 726 N N . LYS A 1 92 ? 0.994 -13.275 2.680 1.00 91.00 92 LYS A N 1
ATOM 727 C CA . LYS A 1 92 ? 2.091 -13.887 3.430 1.00 91.00 92 LYS A CA 1
ATOM 728 C C . LYS A 1 92 ? 3.345 -13.943 2.560 1.00 91.00 92 LYS A C 1
ATOM 730 O O . LYS A 1 92 ? 3.258 -14.346 1.402 1.00 91.00 92 LYS A O 1
ATOM 735 N N . GLY A 1 93 ? 4.494 -13.592 3.126 1.00 88.81 93 GLY A N 1
ATOM 736 C CA . GLY A 1 93 ? 5.781 -13.655 2.440 1.00 88.81 93 GLY A CA 1
ATOM 737 C C . GLY A 1 93 ? 6.827 -12.753 3.082 1.00 88.81 93 GLY A C 1
ATOM 738 O O . GLY A 1 93 ? 6.503 -11.721 3.674 1.00 88.81 93 GLY A O 1
ATOM 739 N N . ASP A 1 94 ? 8.088 -13.145 2.943 1.00 87.88 94 ASP A N 1
ATOM 740 C CA . ASP A 1 94 ? 9.204 -12.366 3.464 1.00 87.88 94 ASP A CA 1
ATOM 741 C C . ASP A 1 94 ? 9.304 -11.016 2.766 1.00 87.88 94 ASP A C 1
ATOM 743 O O . ASP A 1 94 ? 9.118 -10.906 1.553 1.00 87.88 94 ASP A O 1
ATOM 747 N N . TRP A 1 95 ? 9.600 -9.982 3.556 1.00 84.81 95 TRP A N 1
ATOM 748 C CA . TRP A 1 95 ? 9.747 -8.600 3.087 1.00 84.81 95 TRP A CA 1
ATOM 749 C C . TRP A 1 95 ? 8.480 -7.982 2.475 1.00 84.81 95 TRP A C 1
ATOM 751 O O . TRP A 1 95 ? 8.544 -6.905 1.881 1.00 84.81 95 TRP A O 1
ATOM 761 N N . LEU A 1 96 ? 7.316 -8.612 2.667 1.00 88.56 96 LEU A N 1
ATOM 762 C CA . LEU A 1 96 ? 6.019 -8.019 2.355 1.00 88.56 96 LEU A CA 1
ATOM 763 C C . LEU A 1 96 ? 5.493 -7.221 3.554 1.00 88.56 96 LEU A C 1
ATOM 765 O O . LEU A 1 96 ? 5.557 -7.671 4.696 1.00 88.56 96 LEU A O 1
ATOM 769 N N . TYR A 1 97 ? 4.944 -6.039 3.283 1.00 90.31 97 TYR A N 1
ATOM 770 C CA . TYR A 1 97 ? 4.352 -5.141 4.279 1.00 90.31 97 TYR A CA 1
ATOM 771 C C . TYR A 1 97 ? 3.008 -4.596 3.751 1.00 90.31 97 TYR A C 1
ATOM 773 O O . TYR A 1 97 ? 2.893 -3.429 3.382 1.00 90.31 97 TYR A O 1
ATOM 781 N N . PRO A 1 98 ? 1.978 -5.445 3.608 1.00 92.25 98 PRO A N 1
ATOM 782 C CA . PRO A 1 98 ? 0.691 -5.010 3.077 1.00 92.25 98 PRO A CA 1
ATOM 783 C C . PRO A 1 98 ? 0.041 -3.935 3.956 1.00 92.25 98 PRO A C 1
ATOM 785 O O . PRO A 1 98 ? -0.094 -4.106 5.167 1.00 92.25 98 PRO A O 1
ATOM 788 N N . GLU A 1 99 ? -0.391 -2.840 3.327 1.00 93.88 99 GLU A N 1
ATOM 789 C CA . GLU A 1 99 ? -0.993 -1.683 3.994 1.00 93.88 99 GLU A CA 1
ATOM 790 C C . GLU A 1 99 ? -2.353 -1.342 3.376 1.00 93.88 99 GLU A C 1
ATOM 792 O O . GLU A 1 99 ? -2.483 -1.187 2.163 1.00 93.88 99 GLU A O 1
ATOM 797 N N . ILE A 1 100 ? -3.357 -1.160 4.231 1.00 95.12 100 ILE A N 1
ATOM 798 C CA . ILE A 1 100 ? -4.642 -0.546 3.901 1.00 95.12 100 ILE A CA 1
ATOM 799 C C . ILE A 1 100 ? -4.674 0.787 4.639 1.00 95.12 100 ILE A C 1
ATOM 801 O O . ILE A 1 100 ? -4.592 0.832 5.871 1.00 95.12 100 ILE A O 1
ATOM 805 N N . SER A 1 101 ? -4.774 1.886 3.898 1.00 93.88 101 SER A N 1
ATOM 806 C CA . SER A 1 101 ? -4.737 3.223 4.481 1.00 93.88 101 SER A CA 1
ATOM 807 C C . SER A 1 101 ? -5.664 4.194 3.767 1.00 93.88 101 SER A C 1
ATOM 809 O O . SER A 1 101 ? -6.036 4.001 2.613 1.00 93.88 101 SER A O 1
ATOM 811 N N . LEU A 1 102 ? -6.034 5.241 4.492 1.00 91.69 102 LEU A N 1
ATOM 812 C CA . LEU A 1 102 ? -6.724 6.409 3.985 1.00 91.69 102 LEU A CA 1
ATOM 813 C C . LEU A 1 102 ? -5.718 7.550 3.952 1.00 91.69 102 LEU A C 1
ATOM 815 O O . LEU A 1 102 ? -5.022 7.815 4.939 1.00 91.69 102 LEU A O 1
ATOM 819 N N . VAL A 1 103 ? -5.667 8.224 2.815 1.00 90.69 103 VAL A N 1
ATOM 820 C CA . VAL A 1 103 ? -4.838 9.403 2.586 1.00 90.69 103 VAL A CA 1
ATOM 821 C C . VAL A 1 103 ? -5.742 10.583 2.231 1.00 90.69 103 VAL A C 1
ATOM 823 O O . VAL A 1 103 ? -6.836 10.376 1.695 1.00 90.69 103 VAL A O 1
ATOM 826 N N . PRO A 1 104 ? -5.337 11.818 2.555 1.00 87.06 104 PRO A N 1
ATOM 827 C CA . PRO A 1 104 ? -6.095 13.000 2.188 1.00 87.06 104 PRO A CA 1
ATOM 828 C C . PRO A 1 104 ? -6.143 13.146 0.665 1.00 87.06 104 PRO A C 1
ATOM 830 O O . PRO A 1 104 ? -5.180 12.838 -0.033 1.00 87.06 104 PRO A O 1
ATOM 833 N N . LYS A 1 105 ? -7.262 13.667 0.149 1.00 86.12 105 LYS A N 1
ATOM 834 C CA . LYS A 1 105 ? -7.410 13.955 -1.287 1.00 86.12 105 LYS A CA 1
ATOM 835 C C . LYS A 1 105 ? -6.446 15.048 -1.769 1.00 86.12 105 LYS A C 1
ATOM 837 O O . LYS A 1 105 ? -6.049 15.053 -2.926 1.00 86.12 105 LYS A O 1
ATOM 842 N N . SER A 1 106 ? -6.084 15.973 -0.884 1.00 83.56 106 SER A N 1
ATOM 843 C CA . SER A 1 106 ? -5.151 17.068 -1.152 1.00 83.56 106 SER A CA 1
ATOM 844 C C . SER A 1 106 ? -4.182 17.241 0.013 1.00 83.56 106 SER A C 1
ATOM 846 O O . SER A 1 106 ? -4.605 17.220 1.171 1.00 83.56 106 SER A O 1
ATOM 848 N N . GLU A 1 107 ? -2.911 17.495 -0.281 1.00 81.81 107 GLU A N 1
ATOM 849 C CA . GLU A 1 107 ? -1.849 17.662 0.718 1.00 81.81 107 GLU A CA 1
ATOM 850 C C . GLU A 1 107 ? -1.778 19.099 1.279 1.00 81.81 107 GLU A C 1
ATOM 852 O O . GLU A 1 107 ? -0.809 19.829 1.077 1.00 81.81 107 GLU A O 1
ATOM 857 N N . ALA A 1 108 ? -2.830 19.536 1.977 1.00 79.12 108 ALA A N 1
ATOM 858 C CA . ALA A 1 108 ? -2.969 20.923 2.439 1.00 79.12 108 ALA A CA 1
ATOM 859 C C . ALA A 1 108 ? -1.965 21.346 3.532 1.00 79.12 108 ALA A C 1
ATOM 861 O O . ALA A 1 108 ? -1.706 22.538 3.686 1.00 79.12 108 ALA A O 1
ATOM 862 N N . TYR A 1 109 ? -1.408 20.396 4.287 1.00 78.38 109 TYR A N 1
ATOM 863 C CA . TYR A 1 109 ? -0.491 20.665 5.405 1.00 78.38 109 TYR A CA 1
ATOM 864 C C . TYR A 1 109 ? 0.963 20.288 5.092 1.00 78.38 109 TYR A C 1
ATOM 866 O O . TYR A 1 109 ? 1.815 20.349 5.972 1.00 78.38 109 TYR A O 1
ATOM 874 N N . GLY A 1 110 ? 1.257 19.933 3.839 1.00 84.06 110 GLY A N 1
ATOM 875 C CA . GLY A 1 110 ? 2.574 19.492 3.387 1.00 84.06 110 GLY A CA 1
ATOM 876 C C . GLY A 1 110 ? 2.587 18.038 2.908 1.00 84.06 110 GLY A C 1
ATOM 877 O O . GLY A 1 110 ? 1.593 17.321 3.063 1.00 84.06 110 GLY A O 1
ATOM 878 N N . PRO A 1 111 ? 3.704 17.594 2.315 1.00 82.44 111 PRO A N 1
ATOM 879 C CA . PRO A 1 111 ? 3.771 16.311 1.634 1.00 82.44 111 PRO A CA 1
ATOM 880 C C . PRO A 1 111 ? 3.696 15.119 2.595 1.00 82.44 111 PRO A C 1
ATOM 882 O O . PRO A 1 111 ? 4.261 15.125 3.692 1.00 82.44 111 PRO A O 1
ATOM 885 N N . GLY A 1 112 ? 3.035 14.050 2.160 1.00 82.81 112 GLY A N 1
ATOM 886 C CA . GLY A 1 112 ? 3.010 12.767 2.849 1.00 82.81 112 GLY A CA 1
ATOM 887 C C . GLY A 1 112 ? 2.400 12.839 4.249 1.00 82.81 112 GLY A C 1
ATOM 888 O O . GLY A 1 112 ? 1.213 13.111 4.419 1.00 82.81 112 GLY A O 1
ATOM 889 N N . TYR A 1 113 ? 3.204 12.531 5.270 1.00 85.19 113 TYR A N 1
ATOM 890 C CA . TYR A 1 113 ? 2.718 12.425 6.650 1.00 85.19 113 TYR A CA 1
ATOM 891 C C . TYR A 1 113 ? 2.340 13.768 7.276 1.00 85.19 113 TYR A C 1
ATOM 893 O O . TYR A 1 113 ? 1.613 13.770 8.267 1.00 85.19 113 TYR A O 1
ATOM 901 N N . GLU A 1 114 ? 2.769 14.897 6.711 1.00 84.38 114 GLU A N 1
ATOM 902 C CA . GLU A 1 114 ? 2.389 16.219 7.223 1.00 84.38 114 GLU A CA 1
ATOM 903 C C . GLU A 1 114 ? 0.893 16.500 7.015 1.00 84.38 114 GLU A C 1
ATOM 905 O O . GLU A 1 114 ? 0.221 17.001 7.913 1.00 84.38 114 GLU A O 1
ATOM 910 N N . SER A 1 115 ? 0.325 16.059 5.886 1.00 83.25 115 SER A N 1
ATOM 911 C CA . SER A 1 115 ? -1.130 16.088 5.646 1.00 83.25 115 SER A CA 1
ATOM 912 C C . SER A 1 115 ? -1.886 14.919 6.280 1.00 83.25 115 SER A C 1
ATOM 914 O O . SER A 1 115 ? -3.116 14.862 6.233 1.00 83.25 115 SER A O 1
ATOM 916 N N . GLY A 1 116 ? -1.146 14.024 6.928 1.00 84.25 116 GLY A N 1
ATOM 917 C CA . GLY A 1 116 ? -1.650 12.908 7.700 1.00 84.25 116 GLY A CA 1
ATOM 918 C C . GLY A 1 116 ? -2.055 11.691 6.879 1.00 84.25 116 GLY A C 1
ATOM 919 O O . GLY A 1 116 ? -2.351 11.745 5.689 1.00 84.25 116 GLY A O 1
ATOM 920 N N . ARG A 1 117 ? -2.059 10.544 7.552 1.00 89.31 117 ARG A N 1
ATOM 921 C CA . ARG A 1 117 ? -2.514 9.262 7.016 1.00 89.31 117 ARG A CA 1
ATOM 922 C C . ARG A 1 117 ? -3.230 8.495 8.110 1.00 89.31 117 ARG A C 1
ATOM 924 O O . ARG A 1 117 ? -2.796 8.489 9.259 1.00 89.31 117 ARG A O 1
ATOM 931 N N . ILE A 1 118 ? -4.292 7.795 7.744 1.00 90.06 118 ILE A N 1
ATOM 932 C CA . ILE A 1 118 ? -4.966 6.858 8.636 1.00 90.06 118 ILE A CA 1
ATOM 933 C C . ILE A 1 118 ? -4.653 5.454 8.155 1.00 90.06 118 ILE A C 1
ATOM 935 O O . ILE A 1 118 ? -5.096 5.032 7.092 1.00 90.06 118 ILE A O 1
ATOM 939 N N . ARG A 1 119 ? -3.901 4.703 8.942 1.00 91.69 119 ARG A N 1
ATOM 940 C CA . ARG A 1 119 ? -3.617 3.302 8.673 1.00 91.69 119 ARG A CA 1
ATOM 941 C C . ARG A 1 119 ? -4.736 2.446 9.251 1.00 91.69 119 ARG A C 1
ATOM 943 O O . ARG A 1 119 ? -4.920 2.413 10.464 1.00 91.69 119 ARG A O 1
ATOM 950 N N . ILE A 1 120 ? -5.485 1.770 8.388 1.00 92.75 120 ILE A N 1
ATOM 951 C CA . ILE A 1 120 ? -6.531 0.821 8.791 1.00 92.75 120 ILE A CA 1
ATOM 952 C C . ILE A 1 120 ? -5.884 -0.504 9.201 1.00 92.75 120 ILE A C 1
ATOM 954 O O . ILE A 1 120 ? -6.258 -1.089 10.214 1.00 92.75 120 ILE A O 1
ATOM 958 N N . ALA A 1 121 ? -4.899 -0.955 8.425 1.00 93.62 121 ALA A N 1
ATOM 959 C CA . ALA A 1 121 ? -4.161 -2.181 8.679 1.00 93.62 121 ALA A CA 1
ATOM 960 C C . ALA A 1 121 ? -2.767 -2.101 8.055 1.00 93.62 121 ALA A C 1
ATOM 962 O O . ALA A 1 121 ? -2.640 -1.792 6.875 1.00 93.62 121 ALA A O 1
ATOM 963 N N . LEU A 1 122 ? -1.736 -2.414 8.830 1.00 93.69 122 LEU A N 1
ATOM 964 C CA . LEU A 1 122 ? -0.417 -2.813 8.348 1.00 93.69 122 LEU A CA 1
ATOM 965 C C . LEU A 1 122 ? 0.008 -4.009 9.184 1.00 93.69 122 LEU A C 1
ATOM 967 O O . LEU A 1 122 ? 0.035 -3.916 10.408 1.00 93.69 122 LEU A O 1
ATOM 971 N N . ALA A 1 123 ? 0.369 -5.098 8.530 1.00 92.19 123 ALA A N 1
ATOM 972 C CA . ALA A 1 123 ? 1.028 -6.221 9.175 1.00 92.19 123 ALA A CA 1
ATOM 973 C C . ALA A 1 123 ? 2.253 -6.589 8.348 1.00 92.19 123 ALA A C 1
ATOM 975 O O . ALA A 1 123 ? 2.282 -6.357 7.136 1.00 92.19 123 ALA A O 1
ATOM 976 N N . TYR A 1 124 ? 3.259 -7.164 8.989 1.00 91.12 124 TYR A N 1
ATOM 977 C CA . TYR A 1 124 ? 4.360 -7.772 8.259 1.00 91.12 124 TYR A CA 1
ATOM 978 C C . TYR A 1 124 ? 3.908 -9.125 7.713 1.00 91.12 124 TYR A C 1
ATOM 980 O O . TYR A 1 124 ? 3.162 -9.850 8.360 1.00 91.12 124 TYR A O 1
ATOM 988 N N . GLY A 1 125 ? 4.310 -9.451 6.486 1.00 85.75 125 GLY A N 1
ATOM 989 C CA . GLY A 1 125 ? 4.005 -10.738 5.858 1.00 85.75 125 GLY A CA 1
ATOM 990 C C . GLY A 1 125 ? 4.924 -11.875 6.314 1.00 85.75 125 GLY A C 1
ATOM 991 O O . GLY A 1 125 ? 4.626 -13.040 6.033 1.00 85.75 125 GLY A O 1
ATOM 992 N N . ASN A 1 126 ? 6.033 -11.534 6.975 1.00 85.88 126 ASN A N 1
ATOM 993 C CA . ASN A 1 126 ? 7.037 -12.465 7.470 1.00 85.88 126 ASN A CA 1
ATOM 994 C C . ASN A 1 126 ? 6.586 -13.064 8.808 1.00 85.88 126 ASN A C 1
ATOM 996 O O . ASN A 1 126 ? 6.410 -12.340 9.784 1.00 85.88 126 ASN A O 1
ATOM 1000 N N . GLN A 1 127 ? 6.469 -14.391 8.848 1.00 76.69 127 GLN A N 1
ATOM 1001 C CA . GLN A 1 127 ? 5.915 -15.104 9.999 1.00 76.69 127 GLN A CA 1
ATOM 1002 C C . GLN A 1 127 ? 6.800 -15.118 11.244 1.00 76.69 127 GLN A C 1
ATOM 1004 O O . GLN A 1 127 ? 6.299 -15.378 12.334 1.00 76.69 127 GLN A O 1
ATOM 1009 N N . GLU A 1 128 ? 8.103 -14.904 11.089 1.00 80.00 128 GLU A N 1
ATOM 1010 C CA . GLU A 1 128 ? 9.074 -15.031 12.178 1.00 80.00 128 GLU A CA 1
ATOM 1011 C C . GLU A 1 128 ? 9.463 -13.676 12.780 1.00 80.00 128 GLU A C 1
ATOM 1013 O O . GLU A 1 128 ? 10.111 -13.634 13.824 1.00 80.00 128 GLU A O 1
ATOM 1018 N N . LEU A 1 129 ? 9.071 -12.566 12.143 1.00 76.94 129 LEU A N 1
ATOM 1019 C CA . LEU A 1 129 ? 9.409 -11.220 12.603 1.00 76.94 129 LEU A CA 1
ATOM 1020 C C . LEU A 1 129 ? 8.394 -10.663 13.597 1.00 76.94 129 LEU A C 1
ATOM 1022 O O . LEU A 1 129 ? 8.786 -10.178 14.658 1.00 76.94 129 LEU A O 1
ATOM 1026 N N . ASP A 1 130 ? 7.110 -10.657 13.233 1.00 80.88 130 ASP A N 1
ATOM 1027 C CA . ASP A 1 130 ? 6.105 -9.901 13.974 1.00 80.88 130 ASP A CA 1
ATOM 1028 C C . ASP A 1 130 ? 4.675 -10.385 13.682 1.00 80.88 130 ASP A C 1
ATOM 1030 O O . ASP A 1 130 ? 4.287 -10.534 12.526 1.00 80.88 130 AS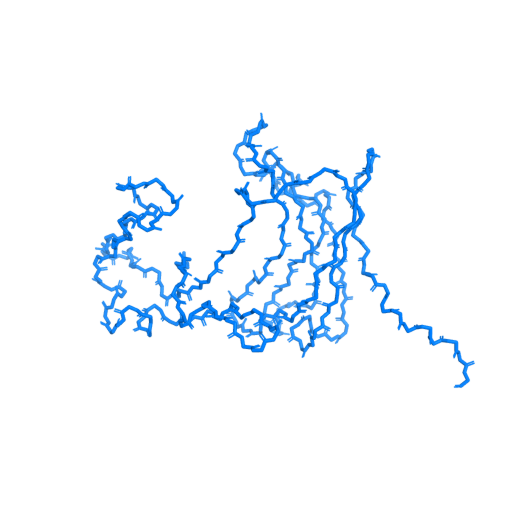P A O 1
ATOM 1034 N N . ASN A 1 131 ? 3.876 -10.576 14.735 1.00 88.12 131 ASN A N 1
ATOM 1035 C CA . ASN A 1 131 ? 2.458 -10.956 14.649 1.00 88.12 131 ASN A CA 1
ATOM 1036 C C . ASN A 1 131 ? 1.514 -9.780 14.930 1.00 88.12 131 ASN A C 1
ATOM 1038 O O . ASN A 1 131 ? 0.309 -9.958 15.136 1.00 88.12 131 ASN A O 1
ATOM 1042 N N . ASP A 1 132 ? 2.054 -8.570 14.977 1.00 91.12 132 ASP A N 1
ATOM 1043 C CA . ASP A 1 132 ? 1.301 -7.391 15.330 1.00 91.12 132 ASP A CA 1
ATOM 1044 C C . ASP A 1 132 ? 0.689 -6.685 14.116 1.00 91.12 132 ASP A C 1
ATOM 1046 O O . ASP A 1 132 ? 1.272 -6.567 13.036 1.00 91.12 132 ASP A O 1
ATOM 1050 N N . LEU A 1 133 ? -0.523 -6.175 14.326 1.00 92.12 133 LEU A N 1
ATOM 1051 C CA . LEU A 1 133 ? -1.208 -5.280 13.408 1.00 92.12 133 LEU A CA 1
ATOM 1052 C C . LEU A 1 133 ? -1.019 -3.841 13.880 1.00 92.12 133 LEU A C 1
ATOM 1054 O O . LEU A 1 133 ? -1.345 -3.487 15.015 1.00 92.12 133 LEU A O 1
ATOM 1058 N N . TYR A 1 134 ? -0.544 -2.995 12.980 1.00 91.94 134 TYR A N 1
ATOM 1059 C CA . TYR A 1 134 ? -0.357 -1.572 13.202 1.00 91.94 134 TYR A CA 1
ATOM 1060 C C . TYR A 1 134 ? -1.486 -0.797 12.547 1.00 91.94 134 TYR A C 1
ATOM 1062 O O . TYR A 1 134 ? -1.700 -0.889 11.337 1.00 91.94 134 TYR A O 1
ATOM 1070 N N . ALA A 1 135 ? -2.191 0.004 13.334 1.00 91.56 135 ALA A N 1
ATOM 1071 C CA . ALA A 1 135 ? -3.327 0.763 12.845 1.00 91.56 135 ALA A CA 1
ATOM 1072 C C . ALA A 1 135 ? -3.517 2.051 13.654 1.00 91.56 135 ALA A C 1
ATOM 1074 O O . ALA A 1 135 ? -3.295 2.074 14.860 1.00 91.56 135 ALA A O 1
ATOM 1075 N N . GLY A 1 136 ? -3.931 3.134 13.004 1.00 88.31 136 GLY A N 1
ATOM 1076 C CA . GLY A 1 136 ? -4.133 4.436 13.637 1.00 88.31 136 GLY A CA 1
ATOM 1077 C C . GLY A 1 136 ? -3.642 5.597 12.782 1.00 88.31 136 GLY A C 1
ATOM 1078 O O . GLY A 1 136 ? -3.390 5.448 11.587 1.00 88.31 136 GLY A O 1
ATOM 1079 N N . GLY A 1 137 ? -3.534 6.770 13.399 1.00 87.75 137 GLY A N 1
ATOM 1080 C CA . GLY A 1 137 ? -3.064 7.978 12.724 1.00 87.75 137 GLY A CA 1
ATOM 1081 C C . GLY A 1 137 ? -1.545 8.021 12.623 1.00 87.75 137 GLY A C 1
ATOM 1082 O O . GLY A 1 137 ? -0.858 7.799 13.618 1.00 87.75 137 GLY A O 1
ATOM 1083 N N . VAL A 1 138 ? -1.038 8.363 11.443 1.00 87.94 138 VAL A N 1
ATOM 1084 C CA . VAL A 1 138 ? 0.375 8.651 11.181 1.00 87.94 138 VAL A CA 1
ATOM 1085 C C . VAL A 1 138 ? 0.478 10.109 10.759 1.00 87.94 138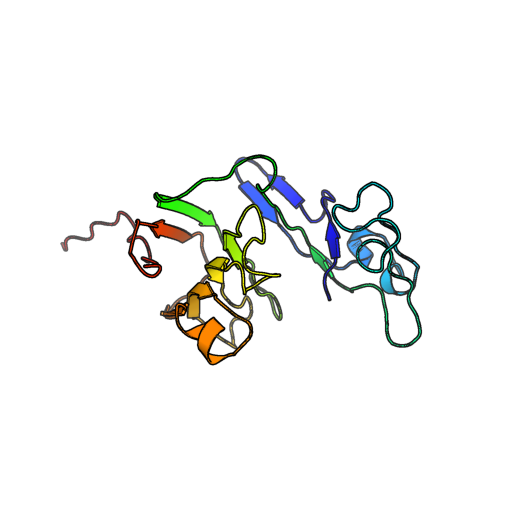 VAL A C 1
ATOM 1087 O O . VAL A 1 138 ? -0.105 10.501 9.747 1.00 87.94 138 VAL A O 1
ATOM 1090 N N . LEU A 1 139 ? 1.195 10.903 11.553 1.00 86.38 139 LEU A N 1
ATOM 1091 C CA . LEU A 1 139 ? 1.336 12.345 11.374 1.00 86.38 139 LEU A CA 1
ATOM 1092 C C . LEU A 1 139 ? 2.812 12.736 11.448 1.00 86.38 139 LEU A C 1
ATOM 1094 O O . LEU A 1 139 ? 3.546 12.185 12.263 1.00 86.38 139 LEU A O 1
ATOM 1098 N N . GLY A 1 140 ? 3.221 13.707 10.637 1.00 86.19 140 GLY A N 1
ATOM 1099 C CA . GLY A 1 140 ? 4.561 14.291 10.651 1.00 86.19 140 GLY A CA 1
ATOM 1100 C C . GLY A 1 140 ? 5.700 13.331 10.278 1.00 86.19 140 GLY A C 1
ATOM 1101 O O . GLY A 1 140 ? 5.537 12.114 10.165 1.00 86.19 140 GLY A O 1
ATOM 1102 N N . HIS A 1 141 ? 6.897 13.881 10.073 1.00 86.44 141 HIS A N 1
ATOM 1103 C CA . HIS A 1 141 ? 8.065 13.080 9.680 1.00 86.44 141 HIS A CA 1
ATOM 1104 C C . HIS A 1 141 ? 8.851 12.441 10.836 1.00 86.44 141 HIS A C 1
ATOM 1106 O O . HIS A 1 141 ? 9.546 11.447 10.609 1.00 86.44 141 HIS A O 1
ATOM 1112 N N . SER A 1 142 ? 8.772 12.983 12.057 1.00 90.00 142 SER A N 1
ATOM 1113 C CA . SER A 1 142 ? 9.555 12.468 13.189 1.00 90.00 142 SER A CA 1
ATOM 1114 C C . SER A 1 142 ? 9.043 11.107 13.661 1.00 90.00 142 SER A C 1
ATOM 1116 O O . SER A 1 142 ? 7.848 10.822 13.593 1.00 90.00 142 SER A O 1
ATOM 1118 N N . ASP A 1 143 ? 9.929 10.262 14.194 1.00 88.75 143 ASP A N 1
ATOM 1119 C CA . ASP A 1 143 ? 9.520 8.963 14.746 1.00 88.75 143 ASP A CA 1
ATOM 1120 C C . ASP A 1 143 ? 8.474 9.109 15.850 1.00 88.75 143 ASP A C 1
ATOM 1122 O O . ASP A 1 143 ? 7.506 8.352 15.884 1.00 88.75 143 ASP A O 1
ATOM 1126 N N . ALA A 1 144 ? 8.618 10.118 16.711 1.00 88.62 144 ALA A N 1
ATOM 1127 C CA . ALA A 1 144 ? 7.641 10.403 17.752 1.00 88.62 144 ALA A CA 1
ATOM 1128 C C . ALA A 1 144 ? 6.264 10.748 17.163 1.00 88.62 144 ALA A C 1
ATOM 1130 O O . ALA A 1 144 ? 5.259 10.201 17.609 1.00 88.62 144 ALA A O 1
ATOM 1131 N N . ALA A 1 145 ? 6.209 11.604 16.137 1.00 86.06 145 ALA A N 1
ATOM 1132 C CA . ALA A 1 145 ? 4.951 12.008 15.515 1.00 86.06 145 ALA A CA 1
ATOM 1133 C C . ALA A 1 145 ? 4.289 10.842 14.761 1.00 86.06 145 ALA A C 1
ATOM 1135 O O . ALA A 1 145 ? 3.095 10.585 14.942 1.00 86.06 145 ALA A O 1
ATOM 1136 N N . ARG A 1 146 ? 5.077 10.061 14.006 1.00 86.44 146 ARG A N 1
ATOM 1137 C CA . ARG A 1 146 ? 4.577 8.900 13.253 1.00 86.44 146 ARG A CA 1
ATOM 1138 C C . ARG A 1 146 ? 3.976 7.829 14.151 1.00 86.44 146 ARG A C 1
ATOM 1140 O O . ARG A 1 146 ? 3.028 7.170 13.739 1.00 86.44 146 ARG A O 1
ATOM 1147 N N . ASN A 1 147 ? 4.518 7.662 15.356 1.00 86.31 147 ASN A N 1
ATOM 1148 C CA . ASN A 1 147 ? 4.068 6.650 16.308 1.00 86.31 147 ASN A CA 1
ATOM 1149 C C . ASN A 1 147 ? 3.049 7.169 17.333 1.00 86.31 147 ASN A C 1
ATOM 1151 O O . ASN A 1 147 ? 2.437 6.357 18.018 1.00 86.31 147 ASN A O 1
ATOM 1155 N N . TYR A 1 148 ? 2.818 8.483 17.424 1.00 85.38 148 TYR A N 1
ATOM 1156 C CA . TYR A 1 148 ? 1.937 9.081 18.434 1.00 85.38 148 TYR A CA 1
ATOM 1157 C C . TYR A 1 148 ? 0.503 8.529 18.390 1.00 85.38 148 TYR A C 1
ATOM 1159 O O . TYR A 1 148 ? -0.090 8.240 19.427 1.00 85.38 148 TYR A O 1
ATOM 1167 N N . GLY A 1 149 ? -0.056 8.390 17.184 1.00 82.81 149 GLY A N 1
ATOM 1168 C CA . GLY A 1 149 ? -1.426 7.923 16.957 1.00 82.81 149 GLY A CA 1
ATOM 1169 C C . GLY A 1 149 ? -1.540 6.458 16.535 1.00 82.81 149 GLY A C 1
ATOM 1170 O O . GLY A 1 149 ? -2.651 6.009 16.242 1.00 82.81 149 GLY A O 1
ATOM 1171 N N . LEU A 1 150 ? -0.423 5.726 16.466 1.00 86.00 150 LEU A N 1
ATOM 1172 C CA . LEU A 1 150 ? -0.401 4.326 16.055 1.00 86.00 150 LEU A CA 1
ATOM 1173 C C . LEU A 1 150 ? -0.698 3.412 17.242 1.00 86.00 150 LEU A C 1
ATOM 1175 O O . LEU A 1 150 ? -0.089 3.501 18.304 1.00 86.00 150 LEU A O 1
ATOM 1179 N N . LYS A 1 151 ? -1.618 2.478 17.028 1.00 88.88 151 LYS A N 1
ATOM 1180 C CA . LYS A 1 151 ? -1.891 1.365 17.927 1.00 88.88 151 LYS A CA 1
ATOM 1181 C C . LYS A 1 151 ? -1.286 0.094 17.364 1.00 88.88 151 LYS A C 1
ATOM 1183 O O . LYS A 1 151 ? -1.269 -0.123 16.152 1.00 88.88 151 LYS A O 1
ATOM 1188 N N . LYS A 1 152 ? -0.831 -0.744 18.285 1.00 90.38 152 LYS A N 1
ATOM 1189 C CA . LYS A 1 152 ? -0.272 -2.062 18.028 1.00 90.38 152 LYS A CA 1
ATOM 1190 C C . LYS A 1 152 ? -1.234 -3.104 18.597 1.00 90.38 152 LYS A C 1
ATOM 1192 O O . LYS A 1 152 ? -1.602 -3.011 19.768 1.00 90.38 152 LYS A O 1
ATOM 1197 N N . ILE A 1 153 ? -1.696 -4.029 17.763 1.00 90.50 153 ILE A N 1
ATOM 1198 C CA . ILE A 1 153 ? -2.682 -5.050 18.124 1.00 90.50 153 ILE A CA 1
ATOM 1199 C C . ILE A 1 153 ? -2.047 -6.421 17.913 1.00 90.50 153 ILE A C 1
ATOM 1201 O O . ILE A 1 153 ? -1.851 -6.852 16.777 1.00 90.50 153 ILE A O 1
ATOM 1205 N N . PHE A 1 154 ? -1.764 -7.098 19.020 1.00 90.00 154 PHE A N 1
ATOM 1206 C CA . PHE A 1 154 ? -1.199 -8.440 19.010 1.00 90.00 154 PHE A CA 1
ATOM 1207 C C . PHE A 1 154 ? -2.251 -9.496 18.680 1.00 90.00 154 PHE A C 1
ATOM 1209 O O . PHE A 1 154 ? -3.411 -9.394 19.089 1.00 90.00 154 PHE A O 1
ATOM 1216 N N . SER A 1 155 ? -1.818 -10.541 17.983 1.00 87.12 155 SER A N 1
ATOM 1217 C CA . SER A 1 155 ? -2.602 -11.739 17.718 1.00 87.12 155 SER A CA 1
ATOM 1218 C C . SER A 1 155 ? -1.739 -12.987 17.904 1.00 87.12 155 SER A C 1
ATOM 1220 O O . SER A 1 155 ? -0.562 -13.002 17.555 1.00 87.12 155 SER A O 1
ATOM 1222 N N . TYR A 1 156 ? -2.338 -14.058 18.431 1.00 86.44 156 TYR A N 1
ATOM 1223 C CA . TYR A 1 156 ? -1.682 -15.370 18.532 1.00 86.44 156 TYR A CA 1
ATOM 1224 C C . TYR A 1 156 ? -1.610 -16.103 17.185 1.00 86.44 156 TYR A C 1
ATOM 1226 O O . TYR A 1 156 ? -0.823 -17.032 17.034 1.00 86.44 156 TYR A O 1
ATOM 1234 N N . THR A 1 157 ? -2.433 -15.696 16.218 1.00 87.94 157 THR A N 1
ATOM 1235 C CA . THR A 1 157 ? -2.416 -16.186 14.833 1.00 87.94 157 THR A CA 1
ATOM 1236 C C . THR A 1 157 ? -1.983 -15.074 13.894 1.00 87.94 157 THR A C 1
ATOM 1238 O O . THR A 1 157 ? -2.308 -13.908 14.131 1.00 87.94 157 THR A O 1
ATOM 1241 N N . HIS A 1 158 ? -1.308 -15.414 12.801 1.00 88.94 158 HIS A N 1
ATOM 1242 C CA . HIS A 1 158 ? -0.775 -14.405 11.900 1.00 88.94 158 HIS A CA 1
ATOM 1243 C C . HIS A 1 158 ? -1.905 -13.735 11.101 1.00 88.94 158 HIS A C 1
ATOM 1245 O O . HIS A 1 158 ? -2.808 -14.401 10.591 1.00 88.94 158 HIS A O 1
ATOM 1251 N N . TRP A 1 159 ? -1.837 -12.414 10.917 1.00 90.38 159 TRP A N 1
ATOM 1252 C CA . TRP A 1 159 ? -2.854 -11.624 10.194 1.00 90.38 159 TRP A CA 1
ATOM 1253 C C . TRP A 1 159 ? -2.971 -11.945 8.692 1.00 90.38 159 TRP A C 1
ATOM 1255 O O . TRP A 1 159 ? -3.789 -11.355 7.987 1.00 90.38 159 TRP A O 1
ATOM 1265 N N . THR A 1 160 ? -2.141 -12.861 8.192 1.00 90.81 160 THR A N 1
ATOM 1266 C CA . THR A 1 160 ? -2.119 -13.321 6.794 1.00 90.81 160 THR A CA 1
ATOM 1267 C C . THR A 1 160 ? -2.716 -14.719 6.624 1.00 90.81 160 THR A C 1
ATOM 1269 O O . THR A 1 160 ? -2.871 -15.181 5.492 1.00 90.81 160 THR A O 1
ATOM 1272 N N . ASP A 1 161 ? -3.070 -15.406 7.717 1.00 91.44 161 ASP A N 1
ATOM 1273 C CA . ASP A 1 161 ? -3.551 -16.789 7.661 1.00 91.44 161 ASP A CA 1
ATOM 1274 C C . ASP A 1 161 ? -5.001 -16.867 7.150 1.00 91.44 161 ASP A C 1
ATOM 1276 O O . ASP A 1 161 ? -5.359 -17.788 6.408 1.00 91.44 161 ASP A O 1
ATOM 1280 N N . ALA A 1 162 ? -5.827 -15.866 7.471 1.00 93.06 162 ALA A N 1
ATOM 1281 C CA . ALA A 1 162 ? -7.253 -15.847 7.161 1.00 93.06 162 ALA A CA 1
ATOM 1282 C C . ALA A 1 162 ? -7.741 -14.482 6.652 1.00 93.06 162 ALA A C 1
ATOM 1284 O O . ALA A 1 162 ? -7.020 -13.487 6.636 1.00 93.06 162 ALA A O 1
ATOM 1285 N N . TYR A 1 163 ? -8.999 -14.448 6.208 1.00 94.50 163 TYR A N 1
ATOM 1286 C CA . TYR A 1 163 ? -9.698 -13.189 5.976 1.00 94.50 163 TYR A CA 1
ATOM 1287 C C . TYR A 1 163 ? -10.074 -12.549 7.309 1.00 94.50 163 TYR A C 1
ATOM 1289 O O . TYR A 1 163 ? -10.682 -13.192 8.164 1.00 94.50 163 TYR A O 1
ATOM 1297 N N . HIS A 1 164 ? -9.802 -11.256 7.424 1.00 93.75 164 HIS A N 1
ATOM 1298 C CA . HIS A 1 164 ? -10.195 -10.430 8.555 1.00 93.75 164 HIS A CA 1
ATOM 1299 C C . HIS A 1 164 ? -11.014 -9.236 8.068 1.00 93.75 164 HIS A C 1
ATOM 1301 O O . HIS A 1 164 ? -10.910 -8.819 6.914 1.00 93.75 164 HIS A O 1
ATOM 1307 N N . VAL A 1 165 ? -11.846 -8.694 8.957 1.00 95.25 165 VAL A N 1
ATOM 1308 C CA . VAL A 1 165 ? -12.543 -7.425 8.733 1.00 95.25 165 VAL A CA 1
ATOM 1309 C C . VAL A 1 165 ? -11.790 -6.345 9.495 1.00 95.25 165 VAL A C 1
ATOM 1311 O O . VAL A 1 165 ? -11.786 -6.327 10.725 1.00 95.25 165 VAL A O 1
ATOM 1314 N N . TYR A 1 166 ? -11.151 -5.447 8.757 1.00 92.50 166 TYR A N 1
ATOM 1315 C CA . TYR A 1 166 ? -10.454 -4.295 9.304 1.00 92.50 166 TYR A CA 1
ATOM 1316 C C . TYR A 1 166 ? -11.401 -3.107 9.311 1.00 92.50 166 TYR A C 1
ATOM 1318 O O . TYR A 1 166 ? -11.864 -2.673 8.255 1.00 92.50 166 TYR A O 1
ATOM 1326 N N . ARG A 1 167 ? -11.707 -2.589 10.501 1.00 90.69 167 ARG A N 1
ATOM 1327 C CA . ARG A 1 167 ? -12.646 -1.485 10.671 1.00 90.69 167 ARG A CA 1
ATOM 1328 C C . ARG A 1 167 ? -11.965 -0.288 11.299 1.00 90.69 167 ARG A C 1
ATOM 1330 O O . ARG A 1 167 ? -11.253 -0.418 12.291 1.00 90.69 167 ARG A O 1
ATOM 1337 N N . ILE A 1 168 ? -12.278 0.893 10.785 1.00 85.81 168 ILE A N 1
ATOM 1338 C CA . ILE A 1 168 ? -12.030 2.131 11.511 1.00 85.81 168 ILE A CA 1
ATOM 1339 C C . ILE A 1 168 ? -13.304 2.955 11.613 1.00 85.81 168 ILE A C 1
ATOM 1341 O O . ILE A 1 168 ? -14.113 2.990 10.687 1.00 85.81 168 ILE A O 1
ATOM 1345 N N . GLU A 1 169 ? -13.481 3.611 12.755 1.00 86.69 169 GLU A N 1
ATOM 1346 C CA . GLU A 1 169 ? -14.525 4.603 12.970 1.00 86.69 169 GLU A CA 1
ATOM 1347 C C . GLU A 1 169 ? -13.860 5.963 13.200 1.00 86.69 169 GLU A C 1
ATOM 1349 O O . GLU A 1 169 ? -13.079 6.150 14.133 1.00 86.69 169 GLU A O 1
ATOM 1354 N N . TRP A 1 170 ? -14.151 6.914 12.319 1.00 80.88 170 TRP A N 1
ATOM 1355 C CA . TRP A 1 170 ? -13.604 8.260 12.338 1.00 80.88 170 TRP A CA 1
ATOM 1356 C C . TRP A 1 170 ? -14.696 9.256 12.726 1.00 80.88 170 TRP A C 1
ATOM 1358 O O . TRP A 1 170 ? -15.657 9.469 11.985 1.00 80.88 170 TRP A O 1
ATOM 1368 N N . LYS A 1 171 ? -14.548 9.877 13.900 1.00 80.38 171 LYS A N 1
ATOM 1369 C CA . LYS A 1 171 ? -15.476 10.888 14.425 1.00 80.38 171 LYS A CA 1
ATOM 1370 C C . LYS A 1 171 ? -14.820 12.267 14.496 1.00 80.38 171 LYS A C 1
ATOM 1372 O O . LYS A 1 171 ? -13.609 12.344 14.721 1.00 80.38 171 LYS A O 1
ATOM 1377 N N . PRO A 1 172 ? -15.608 13.350 14.382 1.00 75.00 172 PRO A N 1
ATOM 1378 C CA . PRO A 1 172 ? -15.132 14.692 14.696 1.00 75.00 172 PRO A CA 1
ATOM 1379 C C . PRO A 1 172 ? -14.554 14.745 16.118 1.00 75.00 172 PRO A C 1
ATOM 1381 O O . PRO A 1 172 ? -15.177 14.255 17.058 1.00 75.00 172 PRO A O 1
ATOM 1384 N N . GLY A 1 173 ? -13.363 15.324 16.278 1.00 63.59 173 GLY A N 1
ATOM 1385 C CA . GLY A 1 173 ? -12.741 15.554 17.588 1.00 63.59 173 GLY A CA 1
ATOM 1386 C C . GLY A 1 173 ? -12.114 14.333 18.280 1.00 63.59 173 GLY A C 1
ATOM 1387 O O . GLY A 1 173 ? -11.583 14.493 19.376 1.00 63.59 173 GLY A O 1
ATOM 1388 N N . MET A 1 174 ? -12.132 13.135 17.679 1.00 55.50 174 MET A N 1
ATOM 1389 C CA . MET A 1 174 ? -11.418 11.969 18.221 1.00 55.50 174 MET A CA 1
ATOM 1390 C C . MET A 1 174 ? -10.037 11.792 17.569 1.00 55.50 174 MET A C 1
ATOM 1392 O O . MET A 1 174 ? -9.962 11.748 16.339 1.00 55.50 174 MET A O 1
ATOM 1396 N N . PRO A 1 175 ? -8.953 11.586 18.343 1.00 53.97 175 PRO A N 1
ATOM 1397 C CA . PRO A 1 175 ? -7.761 10.931 17.816 1.00 53.97 175 PRO A CA 1
ATOM 1398 C C . PRO A 1 175 ? -8.120 9.483 17.434 1.00 53.97 175 PRO A C 1
ATOM 1400 O O . PRO A 1 175 ? -8.817 8.795 18.176 1.00 53.97 175 PRO A O 1
ATOM 1403 N N . PHE A 1 176 ? -7.694 9.050 16.247 1.00 50.69 176 PHE A N 1
ATOM 1404 C CA . PHE A 1 176 ? -8.108 7.820 15.556 1.00 50.69 176 PHE A CA 1
ATOM 1405 C C . PHE A 1 176 ? -8.227 6.589 16.476 1.00 50.69 176 PHE A C 1
ATOM 1407 O O . PHE A 1 176 ? -7.231 6.067 16.981 1.00 50.69 176 PHE A O 1
ATOM 1414 N N . ILE A 1 177 ? -9.448 6.083 16.676 1.00 41.66 177 ILE A N 1
ATOM 1415 C CA . ILE A 1 177 ? -9.682 4.835 17.408 1.00 41.66 177 ILE A CA 1
ATOM 1416 C C . ILE A 1 177 ? -9.868 3.717 16.384 1.00 41.66 177 ILE A C 1
ATOM 1418 O O . ILE A 1 177 ? -10.917 3.592 15.756 1.00 41.66 177 ILE A O 1
ATOM 1422 N N . VAL A 1 178 ? -8.837 2.889 16.222 1.00 40.78 178 VAL A N 1
ATOM 1423 C CA . VAL A 1 178 ? -8.976 1.609 15.524 1.00 40.78 178 VAL A CA 1
ATOM 1424 C C . VAL A 1 178 ? -9.559 0.603 16.501 1.00 40.78 178 VAL A C 1
ATOM 1426 O O . VAL A 1 178 ? -8.979 0.356 17.562 1.00 40.78 178 VAL A O 1
ATOM 1429 N N . TYR A 1 179 ? -10.712 0.049 16.145 1.00 35.00 179 TYR A N 1
ATOM 1430 C CA . TYR A 1 179 ? -11.258 -1.126 16.798 1.00 35.00 179 TYR A CA 1
ATOM 1431 C C . TYR A 1 179 ? -10.866 -2.336 15.947 1.00 35.00 179 TYR A C 1
ATOM 1433 O O . TYR A 1 179 ? -11.152 -2.324 14.748 1.00 35.00 179 TYR A O 1
ATOM 1441 N N . PRO A 1 180 ? -10.289 -3.412 16.511 1.00 37.06 180 PRO A N 1
ATOM 1442 C CA . PRO A 1 180 ? -10.548 -4.712 15.920 1.00 37.06 180 PRO A CA 1
ATOM 1443 C C . PRO A 1 180 ? -12.066 -4.872 16.010 1.00 37.06 180 PRO A C 1
ATOM 1445 O O . PRO A 1 180 ? -12.607 -4.965 17.113 1.00 37.06 180 PRO A O 1
ATOM 1448 N N . ALA A 1 181 ? -12.781 -4.762 14.886 1.00 31.59 181 ALA A N 1
ATOM 1449 C CA . ALA A 1 181 ? -14.207 -5.036 14.910 1.00 31.59 181 ALA A CA 1
ATOM 1450 C C . ALA A 1 181 ? -14.346 -6.450 15.477 1.00 31.59 181 ALA A C 1
ATOM 1452 O O . ALA A 1 181 ? -13.755 -7.377 14.909 1.00 31.59 181 ALA A O 1
ATOM 1453 N N . PRO A 1 182 ? -15.061 -6.645 16.599 1.00 31.20 182 PRO A N 1
ATOM 1454 C CA . PRO A 1 182 ? -15.412 -7.988 16.972 1.00 31.20 182 PRO A CA 1
ATOM 1455 C C . PRO A 1 182 ? -16.193 -8.531 15.783 1.00 31.20 182 PRO A C 1
ATOM 1457 O O . PRO A 1 182 ? -17.171 -7.932 15.323 1.00 31.20 182 PRO A O 1
ATOM 1460 N N . LEU A 1 183 ? -15.721 -9.668 15.273 1.00 26.61 183 LEU A N 1
ATOM 1461 C CA . LEU A 1 183 ? -16.596 -10.691 14.737 1.00 26.61 183 LEU A CA 1
ATOM 1462 C C . LEU A 1 183 ? -17.957 -10.535 15.423 1.00 26.61 183 LEU A C 1
ATOM 1464 O O . LEU A 1 183 ? -18.035 -10.540 16.656 1.00 26.61 183 LEU A O 1
ATOM 1468 N N . LYS A 1 184 ? -19.038 -10.422 14.649 1.00 23.36 184 LYS A N 1
ATOM 1469 C CA . LYS A 1 184 ? -20.309 -10.958 15.130 1.00 23.36 184 LYS A CA 1
ATOM 1470 C C . LYS A 1 184 ? -20.089 -12.450 15.334 1.00 23.36 184 LYS A C 1
ATOM 1472 O O . LYS A 1 184 ? -20.410 -13.273 14.490 1.00 23.36 184 LYS A O 1
ATOM 1477 N N . VAL A 1 185 ? -19.498 -12.757 16.467 1.00 23.95 185 VAL A N 1
ATOM 1478 C CA . VAL A 1 185 ? -19.600 -14.002 17.161 1.00 23.95 185 VAL A CA 1
ATOM 1479 C C . VAL A 1 185 ? -19.874 -13.570 18.587 1.00 23.95 185 VAL A C 1
ATOM 1481 O O . VAL A 1 185 ? -18.991 -13.350 19.411 1.00 23.95 185 VAL A O 1
ATOM 1484 N N . ALA A 1 186 ? -21.166 -13.385 18.837 1.00 22.08 186 ALA A N 1
ATOM 1485 C CA . ALA A 1 186 ? -21.702 -13.770 20.117 1.00 22.08 186 ALA A CA 1
ATOM 1486 C C . ALA A 1 186 ? -21.262 -15.223 20.352 1.00 22.08 186 ALA A C 1
ATOM 1488 O O . ALA A 1 186 ? -21.835 -16.144 19.782 1.00 22.08 186 ALA A O 1
ATOM 1489 N N . PHE A 1 187 ? -20.213 -15.417 21.143 1.00 21.36 187 PHE A N 1
ATOM 1490 C CA . PHE A 1 187 ? -20.120 -16.598 21.982 1.00 21.36 187 PHE A CA 1
ATOM 1491 C C . PHE A 1 187 ? -20.542 -16.145 23.370 1.00 21.36 187 PHE A C 1
ATOM 1493 O O . PHE A 1 187 ? -19.748 -15.678 24.182 1.00 21.36 187 PHE A O 1
ATOM 1500 N N . GLN A 1 188 ? -21.850 -16.225 23.590 1.00 18.91 188 GLN A N 1
ATOM 1501 C CA . GLN A 1 188 ? -22.353 -16.568 24.902 1.00 18.91 188 GLN A CA 1
ATOM 1502 C C . GLN A 1 188 ? -22.083 -18.067 25.059 1.00 18.91 188 GLN A C 1
ATOM 1504 O O . GLN A 1 188 ? -22.407 -18.860 24.178 1.00 18.91 188 GLN A O 1
ATOM 1509 N N . THR A 1 189 ? -21.412 -18.417 26.142 1.00 20.25 189 THR A N 1
ATOM 1510 C CA . THR A 1 189 ? -21.187 -19.780 26.604 1.00 20.25 189 THR A CA 1
ATOM 1511 C C . THR A 1 189 ? -22.512 -20.526 26.770 1.00 20.25 189 THR A C 1
ATOM 1513 O O . THR A 1 189 ? -23.345 -20.122 27.582 1.00 20.25 189 THR A O 1
ATOM 1516 N N . VAL A 1 190 ? -22.663 -21.630 26.037 1.00 28.02 190 VAL A N 1
ATOM 1517 C CA . VAL A 1 190 ? -22.810 -22.977 26.615 1.00 28.02 190 VAL A CA 1
ATOM 1518 C C . VAL A 1 190 ? -21.845 -23.889 25.871 1.00 28.02 190 VAL A C 1
ATOM 1520 O O . VAL A 1 190 ? -21.817 -23.788 24.624 1.00 28.02 190 VAL A O 1
#

InterPro domains:
  IPR000757 Beta-glucanase-like, N-terminal domain [PS51762] (6-190)
  IPR013320 Concanavalin A-like lectin/glucanase domain superfamily [SSF49899] (2-173)
  IPR050546 Glycosyl Hydrolase Family 16 [PTHR10963] (4-172)

Secondary structure (DSSP, 8-state):
-EEE---TTTEEEETTEEEE--EEHHHHH-TTGGGS-EE-GGG-SS-TTSTTTEE--BTTBPPPSEEE-----TTT----SEEEEEEE-PPPSTT---EEEE--SS-TTSTGGGS-EEEEEEE-S-TTT--EEEEEEE-SSSHHHHHHEEEEEE-SS-TTSS-EEEEEEE-TT---EEEE---S------

Foldseek 3Di:
DEAADCDCVQWDDDVPDTGWHKDFPCVRVNPPQQQAKAAQAPVQPDDHPDCSGIQHDDD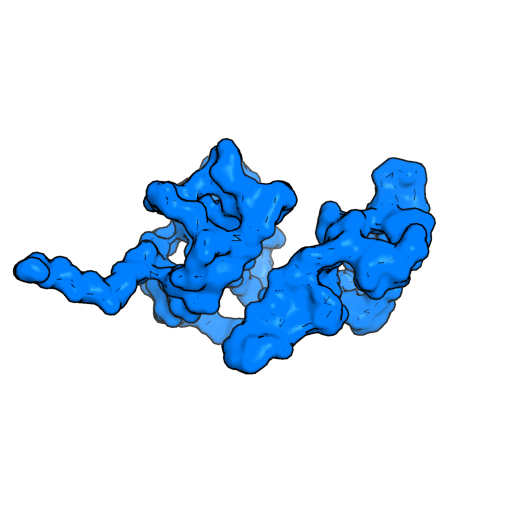PRTRDGIYTHDDDCLPPDDDAFFKDKDWDQQAADAPDWDWDKDADSDQPQDPDQQSKIWTLWTDGNYPPPAQKTKTFIAHDDDPCRRCVTIDIHHDPDHSNPDIAIRMWGHDPPDRTDTDSPDPPDPPPDD

Sequence (190 aa):
FVIYDDDSKVLYTEGETLHIRPQLTEDVYGRDSINRELDLNTRCTGLVQSPECIRKPRAWHIVPSVTAAQISTVESFSFVYGAIEVKAKLPKGDWLYPEISLVPKSEAYGPGYESGRIRIALAYGNQELDNDLYAGGVLGHSDAARNYGLKKIFSYTHWTDAYHVYRIEWKPGMPFIVYPAPLKVAFQTV